Protein AF-0000000078635764 (afdb_homodimer)

Foldseek 3Di:
DQLAPAEEEEEEPLDPVSLVVVLVSLQSHHQYEYEEAQVSVVVSLVVSLVVHPVRRHYHYFYDDLQDPDLVSLLVRVVVSCVSSVHHAEYEYQYADQFDQADPVPDDPVRLSSRLRNQAVSLVSNCVNNVVRCVPPNHDYPYPNQDPQCVVCPDRSRVSRNVSSVNSVVVNVVVNVVVD/DQLAPAEEEEEEPLDPVSLVVVLVSQQSHHAYEYEEAQVSVVVSLCVSLVVHPVSRNYHYFYDHLQDPDLVSLLVRVVVSCVSSVHHAEYEYQYADQFDQADPVPDDPVRLSSRLRNQAVSLVSNCVNNVVRCVPPNHDYPYPNQDPQCVVCPDHSRVSRNVSSVNSVVVNVVVNVVVD

Nearest PDB structures (foldseek):
  3i1j-assembly1_A  TM=8.734E-01  e=3.133E-09  Pseudomonas syringae pv. tomato
  5h5x-assembly2_H  TM=8.730E-01  e=1.489E-08  Streptomyces coelicolor A3(2)
  3f5q-assembly2_B  TM=8.697E-01  e=2.265E-08  Escherichia coli O6
  5h5x-assembly1_A  TM=8.660E-01  e=2.009E-08  Streptomyces coelicolor A3(2)
  5h5x-assembly3_L  TM=8.030E-01  e=7.699E-09  Streptomyces coelicolor A3(2)

pLDDT: mean 83.63, std 14.74, range [39.78, 98.31]

Organism: Amborella trichopoda (NCBI:txid13333)

Radius of gyration: 22.75 Å; Cα contacts (8 Å, |Δi|>4): 657; chains: 2; bounding box: 36×70×46 Å

Sequence (358 aa):
MKLSGRSVLLVSNGDAVSSNIALALAQNGSRLVLMGDENRLREVAGKIANSVMDGGRVEVIQLDMNEERERVFDEAVDKAWKCHGKLDAFVNCYTYEGKLSEPQHLPEDEFGRIVRMNYMSAWFLLKAVSKRMQHFGGSIVLMISIIGMERGLYPGAAAYGSSLAAVNHLVRVLTMGVEMKLSGRSVLLVSNGDAVSSNIALALAQNGSRLVLMGDENRLREVAGKIANSVMDGGRVEVIQLDMNEERERVFDEAVDKAWKCHGKLDAFVNCYTYEGKLSEPQHLPEDEFGRIVRMNYMSAWFLLKAVSKRMQHFGGSIVLMISIIGMERGLYPGAAAYGSSLAAVNHLVRVLTMGVE

Solvent-accessible surface area (backbone atoms only — not comparable to full-atom values): 18322 Å² total; per-residue (Å²): 127,86,46,52,74,34,29,32,40,39,32,29,68,51,44,72,70,49,40,51,51,51,40,52,42,35,68,48,44,19,32,37,34,39,34,20,51,47,73,49,40,49,53,48,43,52,55,34,35,72,69,26,92,88,35,40,61,64,44,77,40,68,44,70,46,75,57,85,58,57,64,60,41,37,53,46,49,49,54,52,31,63,72,69,74,46,53,42,29,38,35,47,55,52,73,52,65,72,80,74,34,50,67,76,69,49,51,70,71,55,52,53,47,31,38,33,37,33,29,52,35,48,50,34,43,49,30,40,50,48,58,48,28,73,73,71,48,58,46,77,50,62,67,46,48,69,71,51,56,67,53,25,70,39,91,34,20,47,67,37,23,12,26,48,36,17,40,38,41,39,40,51,49,52,53,59,67,73,98,127,86,46,52,73,36,30,34,39,37,31,28,67,50,46,72,68,50,40,50,51,51,38,54,43,32,69,48,43,18,33,37,34,39,33,20,50,47,74,49,40,49,54,49,44,51,54,34,32,73,69,26,92,88,33,38,58,64,45,75,41,68,43,68,46,74,58,84,58,56,65,60,40,36,53,46,49,50,53,52,30,64,72,68,74,46,52,43,30,38,34,46,57,51,70,52,66,72,79,73,34,50,67,75,68,49,53,70,71,55,52,54,48,31,39,33,36,34,29,53,35,48,51,35,42,50,30,41,50,48,59,48,29,73,72,70,48,59,46,77,50,62,66,46,48,68,71,52,55,67,54,24,70,40,90,32,19,48,67,37,23,12,25,48,36,16,40,38,41,39,42,52,50,51,53,60,67,73,98

InterPro domains:
  IPR002347 Short-chain dehydrogenase/reductase SDR [PF00106] (9-176)
  IPR036291 NAD(P)-binding domain superfamily [SSF51735] (20-176)

Secondary structure (DSSP, 8-state):
---TT-EEEEEE---HHHHHHHHHHHHTT-EEEEEE-HHHHHHHHHHHHHHSTT---EEEEE--TT---HHHHHHHHHHHHHHHS--SEEEE----------GGGS-HHHHHHHIIIIIIHHHHHHHHHHHHHHHH--EE----HHHHHHHTTSTT-HHHHHHHHHHHHHHHHHHHH--/---TT-EEEEEE---HHHHHHHHHHHHTT-EEEEEE-HHHHHHHHHHHHHHSTT---EEEEE--TT---HHHHHHHHHHHHHHHS--SEEEE----------GGGS-HHHHHHHIIIIIIHHHHHHHHHHHHHHHH--EE----HHHHHHHTTSTT-HHHHHHHHHHHHHHHHHHHH--

Structure (mmCIF, N/CA/C/O backbone):
data_AF-0000000078635764-model_v1
#
loop_
_entity.id
_entity.type
_entity.pdbx_description
1 polymer 'Uncharacterized protein'
#
loop_
_atom_site.group_PDB
_atom_site.id
_atom_site.type_symbol
_atom_site.label_atom_id
_atom_site.label_alt_id
_atom_site.label_comp_id
_atom_site.label_asym_id
_atom_site.label_entity_id
_atom_site.label_seq_id
_atom_site.pdbx_PDB_ins_code
_atom_site.Cartn_x
_atom_site.Cartn_y
_atom_site.Cartn_z
_atom_site.occupancy
_atom_site.B_iso_or_equiv
_atom_site.auth_seq_id
_atom_site.auth_comp_id
_atom_site.auth_asym_id
_atom_site.auth_atom_id
_atom_site.pdbx_PDB_model_num
ATOM 1 N N . MET A 1 1 ? 3.174 16.141 26.812 1 43.94 1 MET A N 1
ATOM 2 C CA . MET A 1 1 ? 3.678 17.203 25.938 1 43.94 1 MET A CA 1
ATOM 3 C C . MET A 1 1 ? 2.75 18.406 25.953 1 43.94 1 MET A C 1
ATOM 5 O O . MET A 1 1 ? 1.534 18.266 25.812 1 43.94 1 MET A O 1
ATOM 9 N N . LYS A 1 2 ? 3.09 19.375 26.672 1 54.34 2 LYS A N 1
ATOM 10 C CA . LYS A 1 2 ? 2.268 20.578 26.766 1 54.34 2 LYS A CA 1
ATOM 11 C C . LYS A 1 2 ? 2.018 21.172 25.375 1 54.34 2 LYS A C 1
ATOM 13 O O . LYS A 1 2 ? 2.959 21.578 24.688 1 54.34 2 LYS A O 1
ATOM 18 N N . LEU A 1 3 ? 0.923 20.734 24.609 1 65.81 3 LEU A N 1
ATOM 19 C CA . LEU A 1 3 ? 0.553 21.094 23.234 1 65.81 3 LEU A CA 1
ATOM 20 C C . LEU A 1 3 ? 0.153 22.562 23.156 1 65.81 3 LEU A C 1
ATOM 22 O O . LEU A 1 3 ? -0.049 23.094 22.062 1 65.81 3 LEU A O 1
ATOM 26 N N . SER A 1 4 ? 0.263 23.188 24.328 1 77.19 4 SER A N 1
ATOM 27 C CA . SER A 1 4 ? -0.126 24.594 24.312 1 77.19 4 SER A CA 1
ATOM 28 C C . SER A 1 4 ? 0.854 25.438 23.484 1 77.19 4 SER A C 1
ATOM 30 O O . SER A 1 4 ? 2.068 25.328 23.672 1 77.19 4 SER A O 1
ATOM 32 N N . GLY A 1 5 ? 0.306 26.078 22.5 1 82.94 5 GLY A N 1
ATOM 33 C CA . GLY A 1 5 ? 1.083 26.984 21.672 1 82.94 5 GLY A CA 1
ATOM 34 C C . GLY A 1 5 ? 1.756 26.297 20.5 1 82.94 5 GLY A C 1
ATOM 35 O O . GLY A 1 5 ? 2.363 26.953 19.656 1 82.94 5 GLY A O 1
ATOM 36 N N . ARG A 1 6 ? 1.606 25.016 20.484 1 86.62 6 ARG A N 1
ATOM 37 C CA . ARG A 1 6 ? 2.24 24.266 19.406 1 86.62 6 ARG A CA 1
ATOM 38 C C . ARG A 1 6 ? 1.36 24.25 18.156 1 86.62 6 ARG A C 1
ATOM 40 O O . ARG A 1 6 ? 0.132 24.203 18.25 1 86.62 6 ARG A O 1
ATOM 47 N N . SER A 1 7 ? 2.014 24.328 16.984 1 90 7 SER A N 1
ATOM 48 C CA . SER A 1 7 ? 1.321 24.281 15.703 1 90 7 SER A CA 1
ATOM 49 C C . SER A 1 7 ? 1.219 22.859 15.18 1 90 7 SER A C 1
ATOM 51 O O . SER A 1 7 ? 2.232 22.172 15.023 1 90 7 SER A O 1
ATOM 53 N N . VAL A 1 8 ? -0.056 22.391 14.938 1 89.06 8 VAL A N 1
ATOM 54 C CA . VAL A 1 8 ? -0.299 21 14.539 1 89.06 8 VAL A CA 1
ATOM 55 C C . VAL A 1 8 ? -0.993 20.969 13.18 1 89.06 8 VAL A C 1
ATOM 57 O O . VAL A 1 8 ? -1.99 21.672 12.969 1 89.06 8 VAL A O 1
ATOM 60 N N . LEU A 1 9 ? -0.391 20.281 12.242 1 92.5 9 LEU A N 1
ATOM 61 C CA . LEU A 1 9 ? -1.062 19.938 10.992 1 92.5 9 LEU A CA 1
ATOM 62 C C . LEU A 1 9 ? -1.83 18.641 11.125 1 92.5 9 LEU A C 1
ATOM 64 O O . LEU A 1 9 ? -1.234 17.578 11.367 1 92.5 9 LEU A O 1
ATOM 68 N N . LEU A 1 10 ? -3.168 18.688 11.07 1 92.19 10 LEU A N 1
ATOM 69 C CA . LEU A 1 10 ? -4.031 17.516 11.148 1 92.19 10 LEU A CA 1
ATOM 70 C C . LEU A 1 10 ? -4.723 17.266 9.812 1 92.19 10 LEU A C 1
ATOM 72 O O . LEU A 1 10 ? -5.523 18.078 9.359 1 92.19 10 LEU A O 1
ATOM 76 N N . VAL A 1 11 ? -4.391 16.172 9.172 1 94 11 VAL A N 1
ATOM 77 C CA . VAL A 1 11 ? -5.031 15.742 7.934 1 94 11 VAL A CA 1
ATOM 78 C C . VAL A 1 11 ? -6.199 14.805 8.25 1 94 11 VAL A C 1
ATOM 80 O O . VAL A 1 11 ? -6.047 13.844 9 1 94 11 VAL A O 1
ATOM 83 N N . SER A 1 12 ? -7.391 15.172 7.699 1 91.06 12 SER A N 1
ATOM 84 C CA . SER A 1 12 ? -8.555 14.375 8.062 1 91.06 12 SER A CA 1
ATOM 85 C C . SER A 1 12 ? -9.656 14.5 7.012 1 91.06 12 SER A C 1
ATOM 87 O O . SER A 1 12 ? -9.625 15.398 6.172 1 91.06 12 SER A O 1
ATOM 89 N N . ASN A 1 13 ? -10.555 13.492 7.086 1 91 13 ASN A N 1
ATOM 90 C CA . ASN A 1 13 ? -11.727 13.547 6.219 1 91 13 ASN A CA 1
ATOM 91 C C . ASN A 1 13 ? -12.906 14.219 6.918 1 91 13 ASN A C 1
ATOM 93 O O . ASN A 1 13 ? -14.008 14.266 6.371 1 91 13 ASN A O 1
ATOM 97 N N . GLY A 1 14 ? -12.68 14.695 8.141 1 91 14 GLY A N 1
ATOM 98 C CA . GLY A 1 14 ? -13.719 15.398 8.875 1 91 14 GLY A CA 1
ATOM 99 C C . GLY A 1 14 ? -14.68 14.461 9.586 1 91 14 GLY A C 1
ATOM 100 O O . GLY A 1 14 ? -15.789 14.867 9.945 1 91 14 GLY A O 1
ATOM 101 N N . ASP A 1 15 ? -14.273 13.219 9.773 1 88.06 15 ASP A N 1
ATOM 102 C CA . ASP A 1 15 ? -15.141 12.273 10.469 1 88.06 15 ASP A CA 1
ATOM 103 C C . ASP A 1 15 ? -15.18 12.57 11.969 1 88.06 15 ASP A C 1
ATOM 105 O O . ASP A 1 15 ? -14.5 13.477 12.445 1 88.06 15 ASP A O 1
ATOM 109 N N . ALA A 1 16 ? -16.016 11.828 12.68 1 88.19 16 ALA A N 1
ATOM 110 C CA . ALA A 1 16 ? -16.266 12.102 14.086 1 88.19 16 ALA A CA 1
ATOM 111 C C . ALA A 1 16 ? -14.992 11.93 14.914 1 88.19 16 ALA A C 1
ATOM 113 O O . ALA A 1 16 ? -14.703 12.742 15.797 1 88.19 16 ALA A O 1
ATOM 114 N N . VAL A 1 17 ? -14.281 10.93 14.617 1 84 17 VAL A N 1
ATOM 115 C CA . VAL A 1 17 ? -13.086 10.602 15.391 1 84 17 VAL A CA 1
ATOM 116 C C . VAL A 1 17 ? -12.039 11.703 15.211 1 84 17 VAL A C 1
ATOM 118 O O . VAL A 1 17 ? -11.539 12.258 16.188 1 84 17 VAL A O 1
ATOM 121 N N . SER A 1 18 ? -11.773 12.078 14.016 1 87.19 18 SER A N 1
ATOM 122 C CA . SER A 1 18 ? -10.75 13.086 13.758 1 87.19 18 SER A CA 1
ATOM 123 C C . SER A 1 18 ? -11.211 14.469 14.188 1 87.19 18 SER A C 1
ATOM 125 O O . SER A 1 18 ? -10.406 15.297 14.617 1 87.19 18 SER A O 1
ATOM 127 N N . SER A 1 19 ? -12.508 14.688 14.094 1 91.5 19 SER A N 1
ATOM 128 C CA . SER A 1 19 ? -13.055 15.945 14.578 1 91.5 19 SER A CA 1
ATOM 129 C C . SER A 1 19 ? -12.875 16.094 16.078 1 91.5 19 SER A C 1
ATOM 131 O O . SER A 1 19 ? -12.547 17.172 16.578 1 91.5 19 SER A O 1
ATOM 133 N N . ASN A 1 20 ? -13.055 15.008 16.781 1 89.5 20 ASN A N 1
ATOM 134 C CA . ASN A 1 20 ? -12.859 15.016 18.234 1 89.5 20 ASN A CA 1
ATOM 135 C C . ASN A 1 20 ? -11.398 15.242 18.609 1 89.5 20 ASN A C 1
ATOM 137 O O . ASN A 1 20 ? -11.102 15.93 19.578 1 89.5 20 ASN A O 1
ATOM 141 N N . ILE A 1 21 ? -10.531 14.695 17.828 1 87.94 21 ILE A N 1
ATOM 142 C CA . ILE A 1 21 ? -9.109 14.898 18.047 1 87.94 21 ILE A CA 1
ATOM 143 C C . ILE A 1 21 ? -8.758 16.375 17.828 1 87.94 21 ILE A C 1
ATOM 145 O O . ILE A 1 21 ? -8.047 16.969 18.641 1 87.94 21 ILE A O 1
ATOM 149 N N . ALA A 1 22 ? -9.305 16.922 16.734 1 92 22 ALA A N 1
ATOM 150 C CA . ALA A 1 22 ? -9.062 18.328 16.438 1 92 22 ALA A CA 1
ATOM 151 C C . ALA A 1 22 ? -9.562 19.219 17.562 1 92 22 ALA A C 1
ATOM 153 O O . ALA A 1 22 ? -8.859 20.141 18 1 92 22 ALA A O 1
ATOM 154 N N . LEU A 1 23 ? -10.688 18.922 18.047 1 92.31 23 LEU A N 1
ATOM 155 C CA . LEU A 1 23 ? -11.289 19.688 19.125 1 92.31 23 LEU A CA 1
ATOM 156 C C . LEU A 1 23 ? -10.43 19.609 20.391 1 92.31 23 LEU A C 1
ATOM 158 O O . LEU A 1 23 ? -10.156 20.641 21.016 1 92.31 23 LEU A O 1
ATOM 162 N N . ALA A 1 24 ? -10 18.406 20.734 1 89.25 24 ALA A N 1
ATOM 163 C CA . ALA A 1 24 ? -9.18 18.188 21.922 1 89.25 24 ALA A CA 1
ATOM 164 C C . ALA A 1 24 ? -7.867 18.969 21.828 1 89.25 24 ALA A C 1
ATOM 166 O O . ALA A 1 24 ? -7.43 19.578 22.797 1 89.25 24 ALA A O 1
ATOM 167 N N . LEU A 1 25 ? -7.262 18.969 20.672 1 89.19 25 LEU A N 1
ATOM 168 C CA . LEU A 1 25 ? -6.016 19.688 20.453 1 89.19 25 LEU A CA 1
ATOM 169 C C . LEU A 1 25 ? -6.223 21.188 20.609 1 89.19 25 LEU A C 1
ATOM 171 O O . LEU A 1 25 ? -5.414 21.875 21.234 1 89.19 25 LEU A O 1
ATOM 175 N N . ALA A 1 26 ? -7.285 21.703 20.062 1 91.62 26 ALA A N 1
ATOM 176 C CA . ALA A 1 26 ? -7.598 23.125 20.156 1 91.62 26 ALA A CA 1
ATOM 177 C C . ALA A 1 26 ? -7.871 23.547 21.594 1 91.62 26 ALA A C 1
ATOM 179 O O . ALA A 1 26 ? -7.391 24.578 22.062 1 91.62 26 ALA A O 1
ATOM 180 N N . GLN A 1 27 ? -8.578 22.703 22.266 1 90.19 27 GLN A N 1
ATOM 181 C CA . GLN A 1 27 ? -8.922 22.969 23.656 1 90.19 27 GLN A CA 1
ATOM 182 C C . GLN A 1 27 ? -7.68 22.984 24.531 1 90.19 27 GLN A C 1
ATOM 184 O O . GLN A 1 27 ? -7.648 23.672 25.562 1 90.19 27 GLN A O 1
ATOM 189 N N . ASN A 1 28 ? -6.707 22.281 24.109 1 88.62 28 ASN A N 1
ATOM 190 C CA . ASN A 1 28 ? -5.457 22.219 24.875 1 88.62 28 ASN A CA 1
ATOM 191 C C . ASN A 1 28 ? -4.477 23.297 24.422 1 88.62 28 ASN A C 1
ATOM 193 O O . ASN A 1 28 ? -3.299 23.25 24.781 1 88.62 28 ASN A O 1
ATOM 197 N N . GLY A 1 29 ? -4.902 24.188 23.562 1 89 29 GLY A N 1
ATOM 198 C CA . GLY A 1 29 ? -4.152 25.391 23.266 1 89 29 GLY A CA 1
ATOM 199 C C . GLY A 1 29 ? -3.322 25.281 22 1 89 29 GLY A C 1
ATOM 200 O O . GLY A 1 29 ? -2.504 26.156 21.703 1 89 29 GLY A O 1
ATOM 201 N N . SER A 1 30 ? -3.533 24.219 21.203 1 88.81 30 SER A N 1
ATOM 202 C CA . SER A 1 30 ? -2.783 24.062 19.969 1 88.81 30 SER A CA 1
ATOM 203 C C . SER A 1 30 ? -3.334 24.953 18.875 1 88.81 30 SER A C 1
ATOM 205 O O . SER A 1 30 ? -4.535 25.234 18.828 1 88.81 30 SER A O 1
ATOM 207 N N . ARG A 1 31 ? -2.428 25.453 18.062 1 91 31 ARG A N 1
ATOM 208 C CA . ARG A 1 31 ? -2.82 26.078 16.797 1 91 31 ARG A CA 1
ATOM 209 C C . ARG A 1 31 ? -2.971 25.031 15.695 1 91 31 ARG A C 1
ATOM 211 O O . ARG A 1 31 ? -2.029 24.297 15.398 1 91 31 ARG A O 1
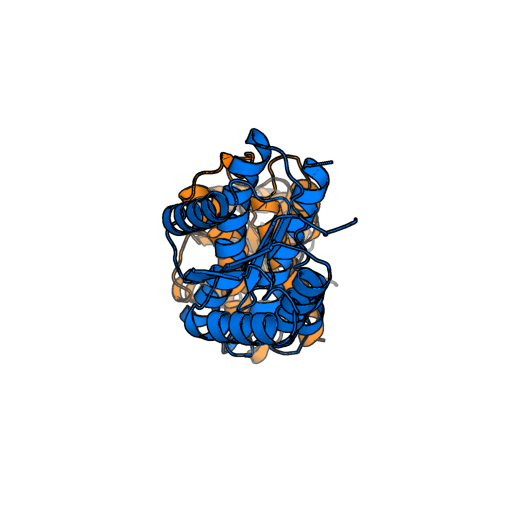ATOM 218 N N . LEU A 1 32 ? -4.133 25.016 15.086 1 93.5 32 LEU A N 1
ATOM 219 C CA . LEU A 1 32 ? -4.426 23.891 14.203 1 93.5 32 LEU A CA 1
ATOM 220 C C . LEU A 1 32 ? -4.496 24.359 12.75 1 93.5 32 LEU A C 1
ATOM 222 O O . LEU A 1 32 ? -5.051 25.422 12.453 1 93.5 32 LEU A O 1
ATOM 226 N N . VAL A 1 33 ? -3.873 23.609 11.875 1 95.75 33 VAL A N 1
ATOM 227 C CA . VAL A 1 33 ? -4.137 23.609 10.438 1 95.75 33 VAL A CA 1
ATOM 228 C C . VAL A 1 33 ? -4.789 22.297 10.023 1 95.75 33 VAL A C 1
ATOM 230 O O . VAL A 1 33 ? -4.191 21.219 10.172 1 95.75 33 VAL A O 1
ATOM 233 N N . LEU A 1 34 ? -6.035 22.375 9.609 1 96.94 34 LEU A N 1
ATOM 234 C CA . LEU A 1 34 ? -6.746 21.203 9.109 1 96.94 34 LEU A CA 1
ATOM 235 C C . LEU A 1 34 ? -6.59 21.078 7.594 1 96.94 34 LEU A C 1
ATOM 237 O O . LEU A 1 34 ? -6.75 22.062 6.867 1 96.94 34 LEU A O 1
ATOM 241 N N . MET A 1 35 ? -6.277 19.891 7.152 1 97.88 35 MET A N 1
ATOM 242 C CA . MET A 1 35 ? -6.027 19.672 5.73 1 97.88 35 MET A CA 1
ATOM 243 C C . MET A 1 35 ? -6.844 18.5 5.207 1 97.88 35 MET A C 1
ATOM 245 O O . MET A 1 35 ? -6.859 17.422 5.82 1 97.88 35 MET A O 1
ATOM 249 N N . GLY A 1 36 ? -7.562 18.531 4.137 1 97.19 36 GLY A N 1
ATOM 250 C CA . GLY A 1 36 ? -8.438 17.547 3.52 1 97.19 36 GLY A CA 1
ATOM 251 C C . GLY A 1 36 ? -9.57 18.172 2.725 1 97.19 36 GLY A C 1
ATOM 252 O O . GLY A 1 36 ? -9.352 19.125 1.962 1 97.19 36 GLY A O 1
ATOM 253 N N . ASP A 1 37 ? -10.766 17.609 2.846 1 95.81 37 ASP A N 1
ATOM 254 C CA . ASP A 1 37 ? -11.938 18.188 2.199 1 95.81 37 ASP A CA 1
ATOM 255 C C . ASP A 1 37 ? -12.344 19.5 2.869 1 95.81 37 ASP A C 1
ATOM 257 O O . ASP A 1 37 ? -12.781 19.5 4.023 1 95.81 37 ASP A O 1
ATOM 261 N N . GLU A 1 38 ? -12.297 20.531 2.102 1 96 38 GLU A N 1
ATOM 262 C CA . GLU A 1 38 ? -12.445 21.859 2.666 1 96 38 GLU A CA 1
ATOM 263 C C . GLU A 1 38 ? -13.836 22.047 3.271 1 96 38 GLU A C 1
ATOM 265 O O . GLU A 1 38 ? -13.969 22.594 4.371 1 96 38 GLU A O 1
ATOM 270 N N . ASN A 1 39 ? -14.867 21.641 2.564 1 95.81 39 ASN A N 1
ATOM 271 C CA . ASN A 1 39 ? -16.219 21.844 3.066 1 95.81 39 ASN A CA 1
ATOM 272 C C . ASN A 1 39 ? -16.438 21.125 4.402 1 95.81 39 ASN A C 1
ATOM 274 O O . ASN A 1 39 ? -16.938 21.719 5.352 1 95.81 39 ASN A O 1
ATOM 278 N N . ARG A 1 40 ? -16.016 19.953 4.547 1 96.19 40 ARG A N 1
ATOM 279 C CA . ARG A 1 40 ? -16.156 19.172 5.773 1 96.19 40 ARG A CA 1
ATOM 280 C C . ARG A 1 40 ? -15.297 19.75 6.895 1 96.19 40 ARG A C 1
ATOM 282 O O . ARG A 1 40 ? -15.75 19.844 8.039 1 96.19 40 ARG A O 1
ATOM 289 N N . LEU A 1 41 ? -14.141 20.203 6.531 1 97.44 41 LEU A N 1
ATOM 290 C CA . LEU A 1 41 ? -13.211 20.641 7.562 1 97.44 41 LEU A CA 1
ATOM 291 C C . LEU A 1 41 ? -13.562 22.047 8.047 1 97.44 41 LEU A C 1
ATOM 293 O O . LEU A 1 41 ? -13.25 22.406 9.18 1 97.44 41 LEU A O 1
ATOM 297 N N . ARG A 1 42 ? -14.219 22.828 7.215 1 97 42 ARG A N 1
ATOM 298 C CA . ARG A 1 42 ? -14.711 24.125 7.672 1 97 42 ARG A CA 1
ATOM 299 C C . ARG A 1 42 ? -15.805 23.953 8.719 1 97 42 ARG A C 1
ATOM 301 O O . ARG A 1 42 ? -15.914 24.766 9.641 1 97 42 ARG A O 1
ATOM 308 N N . GLU A 1 43 ? -16.562 22.922 8.562 1 96.25 43 GLU A N 1
ATOM 309 C CA . GLU A 1 43 ? -17.547 22.609 9.594 1 96.25 43 GLU A CA 1
ATOM 310 C C . GLU A 1 43 ? -16.859 22.25 10.914 1 96.25 43 GLU A C 1
ATOM 312 O O . GLU A 1 43 ? -17.281 22.719 11.977 1 96.25 43 GLU A O 1
ATOM 317 N N . VAL A 1 44 ? -15.852 21.469 10.844 1 95.81 44 VAL A N 1
ATOM 318 C CA . VAL A 1 44 ? -15.086 21.109 12.031 1 95.81 44 VAL A CA 1
ATOM 319 C C . VAL A 1 44 ? -14.477 22.359 12.656 1 95.81 44 VAL A C 1
ATOM 321 O O . VAL A 1 44 ? -14.539 22.547 13.875 1 95.81 44 VAL A O 1
ATOM 324 N N . ALA A 1 45 ? -13.898 23.25 11.836 1 96 45 ALA A N 1
ATOM 325 C CA . ALA A 1 45 ? -13.305 24.5 12.312 1 96 45 ALA A CA 1
ATOM 326 C C . ALA A 1 45 ? -14.352 25.375 13.023 1 96 45 ALA A C 1
ATOM 328 O O . ALA A 1 45 ? -14.055 25.984 14.047 1 96 45 ALA A O 1
ATOM 329 N N . GLY A 1 46 ? -15.523 25.406 12.438 1 94.56 46 GLY A N 1
ATOM 330 C CA . GLY A 1 46 ? -16.609 26.156 13.055 1 94.56 46 GLY A CA 1
ATOM 331 C C . GLY A 1 46 ? -16.969 25.641 14.438 1 94.56 46 GLY A C 1
ATOM 332 O O . GLY A 1 46 ? -17.188 26.422 15.367 1 94.56 46 GLY A O 1
ATOM 333 N N . LYS A 1 47 ? -17.031 24.328 14.602 1 93.25 47 LYS A N 1
ATOM 334 C CA . LYS A 1 47 ? -17.328 23.703 15.891 1 93.25 47 LYS A CA 1
ATOM 335 C C . LYS A 1 47 ? -16.25 24.062 16.922 1 93.25 47 LYS A C 1
ATOM 337 O O . LYS A 1 47 ? -16.562 24.312 18.078 1 93.25 47 LYS A O 1
ATOM 342 N N . ILE A 1 48 ? -15.055 24.062 16.516 1 94.06 48 ILE A N 1
ATOM 343 C CA . ILE A 1 48 ? -13.93 24.391 17.391 1 94.06 48 ILE A CA 1
ATOM 344 C C . ILE A 1 48 ? -14.031 25.859 17.812 1 94.06 48 ILE A C 1
ATOM 346 O O . ILE A 1 48 ? -13.867 26.172 19 1 94.06 48 ILE A O 1
ATOM 350 N N . ALA A 1 49 ? -14.32 26.781 16.844 1 92.06 49 ALA A N 1
ATOM 351 C CA . ALA A 1 49 ? -14.438 28.203 17.125 1 92.06 49 ALA A CA 1
ATOM 352 C C . ALA A 1 49 ? -15.516 28.469 18.172 1 92.06 49 ALA A C 1
ATOM 354 O O . ALA A 1 49 ? -15.367 29.344 19.031 1 92.06 49 ALA A O 1
ATOM 355 N N . ASN A 1 50 ? -16.484 27.656 18.141 1 91 50 ASN A N 1
ATOM 356 C CA . ASN A 1 50 ? -17.609 27.828 19.062 1 91 50 ASN A CA 1
ATOM 357 C C . ASN A 1 50 ? -17.297 27.25 20.438 1 91 50 ASN A C 1
ATOM 359 O O . ASN A 1 50 ? -17.922 27.625 21.422 1 91 50 ASN A O 1
ATOM 363 N N . SER A 1 51 ? -16.375 26.375 20.469 1 88.56 51 SER A N 1
ATOM 364 C CA . SER A 1 51 ? -16.141 25.625 21.688 1 88.56 51 SER A CA 1
ATOM 365 C C . SER A 1 51 ? -14.945 26.172 22.453 1 88.56 51 SER A C 1
ATOM 367 O O . SER A 1 51 ? -14.789 25.906 23.656 1 88.56 51 SER A O 1
ATOM 369 N N . VAL A 1 52 ? -14.094 26.828 21.781 1 84.81 52 VAL A N 1
ATOM 370 C CA . VAL A 1 52 ? -12.875 27.328 22.406 1 84.81 52 VAL A CA 1
ATOM 371 C C . VAL A 1 52 ? -12.977 28.844 22.594 1 84.81 52 VAL A C 1
ATOM 373 O O . VAL A 1 52 ? -13.391 29.562 21.688 1 84.81 52 VAL A O 1
ATOM 376 N N . MET A 1 53 ? -12.859 29.328 23.797 1 72.69 53 MET A N 1
ATOM 377 C CA . MET A 1 53 ? -13.086 30.703 24.219 1 72.69 53 MET A CA 1
ATOM 378 C C . MET A 1 53 ? -12.398 31.688 23.281 1 72.69 53 MET A C 1
ATOM 380 O O . MET A 1 53 ? -12.992 32.688 22.875 1 72.69 53 MET A O 1
ATOM 384 N N . ASP A 1 54 ? -11.102 31.594 22.969 1 64.75 54 ASP A N 1
ATOM 385 C CA . ASP A 1 54 ? -10.414 32.531 22.094 1 64.75 54 ASP A CA 1
ATOM 386 C C . ASP A 1 54 ? -10.477 32.094 20.641 1 64.75 54 ASP A C 1
ATOM 388 O O . ASP A 1 54 ? -9.758 32.625 19.797 1 64.75 54 ASP A O 1
ATOM 392 N N . GLY A 1 55 ? -11.523 31.391 20.266 1 62.56 55 GLY A N 1
ATOM 393 C CA . GLY A 1 55 ? -11.859 30.969 18.906 1 62.56 55 GLY A CA 1
ATOM 394 C C . GLY A 1 55 ? -10.836 30.016 18.312 1 62.56 55 GLY A C 1
ATOM 395 O O . GLY A 1 55 ? -10.898 29.703 17.125 1 62.56 55 GLY A O 1
ATOM 396 N N . GLY A 1 56 ? -10 29.328 19.078 1 62.59 56 GLY A N 1
ATOM 397 C CA . GLY A 1 56 ? -8.922 28.453 18.625 1 62.59 56 GLY A CA 1
ATOM 398 C C . GLY A 1 56 ? -8.43 28.766 17.234 1 62.59 56 GLY A C 1
ATOM 399 O O . GLY A 1 56 ? -9.188 29.281 16.406 1 62.59 56 GLY A O 1
ATOM 400 N N . ARG A 1 57 ? -7.324 29.234 16.859 1 79.94 57 ARG A N 1
ATOM 401 C CA . ARG A 1 57 ? -6.77 29.516 15.531 1 79.94 57 ARG A CA 1
ATOM 402 C C . ARG A 1 57 ? -6.66 28.234 14.703 1 79.94 57 ARG A C 1
ATOM 404 O O . ARG A 1 57 ? -5.809 27.391 14.969 1 79.94 57 ARG A O 1
ATOM 411 N N . VAL A 1 58 ? -7.859 28.062 13.812 1 93 58 VAL A N 1
ATOM 412 C CA . VAL A 1 58 ? -7.871 26.891 12.961 1 93 58 VAL A CA 1
ATOM 413 C C . VAL A 1 58 ? -7.848 27.312 11.492 1 93 58 VAL A C 1
ATOM 415 O O . VAL A 1 58 ? -8.719 28.062 11.047 1 93 58 VAL A O 1
ATOM 418 N N . GLU A 1 59 ? -6.867 27 10.789 1 95.62 59 GLU A N 1
ATOM 419 C CA . GLU A 1 59 ? -6.789 27.188 9.344 1 95.62 59 GLU A CA 1
ATOM 420 C C . GLU A 1 59 ? -7.203 25.922 8.602 1 95.62 59 GLU A C 1
ATOM 422 O O . GLU A 1 59 ? -7.012 24.812 9.109 1 95.62 59 GLU A O 1
ATOM 427 N N . VAL A 1 60 ? -7.859 26.109 7.457 1 97.75 60 VAL A N 1
ATOM 428 C CA . VAL A 1 60 ? -8.305 24.969 6.664 1 97.75 60 VAL A CA 1
ATOM 429 C C . VAL A 1 60 ? -7.672 25.016 5.273 1 97.75 60 VAL A C 1
ATOM 431 O O . VAL A 1 60 ? -7.711 26.047 4.605 1 97.75 60 VAL A O 1
ATOM 434 N N . ILE A 1 61 ? -7.062 23.953 4.855 1 98.12 61 ILE A N 1
ATOM 435 C CA . ILE A 1 61 ? -6.422 23.859 3.549 1 98.12 61 ILE A CA 1
ATOM 436 C C . ILE A 1 61 ? -7.043 22.703 2.762 1 98.12 61 ILE A C 1
ATOM 438 O O . ILE A 1 61 ? -7.129 21.578 3.262 1 98.12 61 ILE A O 1
ATOM 442 N N . GLN A 1 62 ? -7.445 22.984 1.565 1 98.12 62 GLN A N 1
ATOM 443 C CA . GLN A 1 62 ? -8.016 21.984 0.671 1 98.12 62 GLN A CA 1
ATOM 444 C C . GLN A 1 62 ? -6.926 21.078 0.105 1 98.12 62 GLN A C 1
ATOM 446 O O . GLN A 1 62 ? -5.887 21.547 -0.351 1 98.12 62 GLN A O 1
ATOM 451 N N . LEU A 1 63 ? -7.184 19.781 0.21 1 98.25 63 LEU A N 1
ATOM 452 C CA . LEU A 1 63 ? -6.309 18.797 -0.422 1 98.25 63 LEU A CA 1
ATOM 453 C C . LEU A 1 63 ? -7.105 17.578 -0.893 1 98.25 63 LEU A C 1
ATOM 455 O O . LEU A 1 63 ? -7.797 16.938 -0.098 1 98.25 63 LEU A O 1
ATOM 459 N N . ASP A 1 64 ? -7.086 17.359 -2.191 1 97.88 64 ASP A N 1
ATOM 460 C CA . ASP A 1 64 ? -7.676 16.141 -2.734 1 97.88 64 ASP A CA 1
ATOM 461 C C . ASP A 1 64 ? -6.742 14.945 -2.549 1 97.88 64 ASP A C 1
ATOM 463 O O . ASP A 1 64 ? -5.707 14.852 -3.209 1 97.88 64 ASP A O 1
ATOM 467 N N . MET A 1 65 ? -7.172 14.016 -1.671 1 96.69 65 MET A N 1
ATOM 468 C CA . MET A 1 65 ? -6.328 12.883 -1.319 1 96.69 65 MET A CA 1
ATOM 469 C C . MET A 1 65 ? -6.238 11.891 -2.477 1 96.69 65 MET A C 1
ATOM 471 O O . MET A 1 65 ? -5.406 10.977 -2.459 1 96.69 65 MET A O 1
ATOM 475 N N . ASN A 1 66 ? -7.062 12.055 -3.51 1 96.62 66 ASN A N 1
ATOM 476 C CA . ASN A 1 66 ? -6.992 11.211 -4.699 1 96.62 66 ASN A CA 1
ATOM 477 C C . ASN A 1 66 ? -5.992 11.75 -5.715 1 96.62 66 ASN A C 1
ATOM 479 O O . ASN A 1 66 ? -5.812 11.172 -6.785 1 96.62 66 ASN A O 1
ATOM 483 N N . GLU A 1 67 ? -5.383 12.914 -5.387 1 96.88 67 GLU A N 1
ATOM 484 C CA . GLU A 1 67 ? -4.379 13.508 -6.266 1 96.88 67 GLU A CA 1
ATOM 485 C C . GLU A 1 67 ? -3.191 12.57 -6.465 1 96.88 67 GLU A C 1
ATOM 487 O O . GLU A 1 67 ? -2.758 11.906 -5.523 1 96.88 67 GLU A O 1
ATOM 492 N N . GLU A 1 68 ? -2.643 12.492 -7.703 1 94.25 68 GLU A N 1
ATOM 493 C CA . GLU A 1 68 ? -1.553 11.578 -8.016 1 94.25 68 GLU A CA 1
ATOM 494 C C . GLU A 1 68 ? -0.205 12.289 -8 1 94.25 68 GLU A C 1
ATOM 496 O O . GLU A 1 68 ? 0.841 11.648 -7.867 1 94.25 68 GLU A O 1
ATOM 501 N N . ARG A 1 69 ? -0.25 13.695 -8.141 1 96.25 69 ARG A N 1
ATOM 502 C CA . ARG A 1 69 ? 0.985 14.461 -8.258 1 96.25 69 ARG A CA 1
ATOM 503 C C . ARG A 1 69 ? 1.533 14.828 -6.883 1 96.25 69 ARG A C 1
ATOM 505 O O . ARG A 1 69 ? 0.884 15.547 -6.121 1 96.25 69 ARG A O 1
ATOM 512 N N . GLU A 1 70 ? 2.773 14.375 -6.641 1 96.5 70 GLU A N 1
ATOM 513 C CA . GLU A 1 70 ? 3.465 14.648 -5.387 1 96.5 70 GLU A CA 1
ATOM 514 C C . GLU A 1 70 ? 3.525 16.156 -5.113 1 96.5 70 GLU A C 1
ATOM 516 O O . GLU A 1 70 ? 3.398 16.578 -3.967 1 96.5 70 GLU A O 1
ATOM 521 N N . ARG A 1 71 ? 3.701 16.938 -6.18 1 96.94 71 ARG A N 1
ATOM 522 C CA . ARG A 1 71 ? 3.889 18.375 -6.055 1 96.94 71 ARG A CA 1
ATOM 523 C C . ARG A 1 71 ? 2.686 19.031 -5.379 1 96.94 71 ARG A C 1
ATOM 525 O O . ARG A 1 71 ? 2.836 20 -4.633 1 96.94 71 ARG A O 1
ATOM 532 N N . VAL A 1 72 ? 1.5 18.547 -5.59 1 98.06 72 VAL A N 1
ATOM 533 C CA . VAL A 1 72 ? 0.284 19.109 -5.008 1 98.06 72 VAL A CA 1
ATOM 534 C C . VAL A 1 72 ? 0.32 18.953 -3.488 1 98.06 72 VAL A C 1
ATOM 536 O O . VAL A 1 72 ? -0.077 19.859 -2.756 1 98.06 72 VAL A O 1
ATOM 539 N N . PHE A 1 73 ? 0.826 17.844 -2.949 1 97.12 73 PHE A N 1
ATOM 540 C CA . PHE A 1 73 ? 0.964 17.594 -1.518 1 97.12 73 PHE A CA 1
ATOM 541 C C . PHE A 1 73 ? 2.043 18.5 -0.918 1 97.12 73 PHE A C 1
ATOM 543 O O . PHE A 1 73 ? 1.867 19.047 0.171 1 97.12 73 PHE A O 1
ATOM 550 N N . ASP A 1 74 ? 3.1 18.656 -1.705 1 96 74 ASP A N 1
ATOM 551 C CA . ASP A 1 74 ? 4.176 19.531 -1.257 1 96 74 ASP A CA 1
ATOM 552 C C . ASP A 1 74 ? 3.686 20.969 -1.107 1 96 74 ASP A C 1
ATOM 554 O O . ASP A 1 74 ? 3.961 21.625 -0.098 1 96 74 ASP A O 1
ATOM 558 N N . GLU A 1 75 ? 2.953 21.438 -2.08 1 97.69 75 GLU A N 1
ATOM 559 C CA . GLU A 1 75 ? 2.41 22.797 -2.059 1 97.69 75 GLU A CA 1
ATOM 560 C C . GLU A 1 75 ? 1.426 22.984 -0.907 1 97.69 75 GLU A C 1
ATOM 562 O O . GLU A 1 75 ? 1.396 24.031 -0.271 1 97.69 75 GLU A O 1
ATOM 567 N N . ALA A 1 76 ? 0.63 21.938 -0.64 1 97.88 76 ALA A N 1
ATOM 568 C CA . ALA A 1 76 ? -0.33 22 0.458 1 97.88 76 ALA A CA 1
ATOM 569 C C . ALA A 1 76 ? 0.383 22.109 1.805 1 97.88 76 ALA A C 1
ATOM 571 O O . ALA A 1 76 ? -0.01 22.891 2.666 1 97.88 76 ALA A O 1
ATOM 572 N N . VAL A 1 77 ? 1.404 21.328 1.987 1 94.81 77 VAL A N 1
ATOM 573 C CA . VAL A 1 77 ? 2.164 21.359 3.232 1 94.81 77 VAL A CA 1
ATOM 574 C C . VAL A 1 77 ? 2.889 22.688 3.373 1 94.81 77 VAL A C 1
ATOM 576 O O . VAL A 1 77 ? 3 23.234 4.477 1 94.81 77 VAL A O 1
ATOM 579 N N . ASP A 1 78 ? 3.342 23.188 2.227 1 95.19 78 ASP A N 1
ATOM 580 C CA . ASP A 1 78 ? 3.969 24.516 2.242 1 95.19 78 ASP A CA 1
ATOM 581 C C . ASP A 1 78 ? 2.99 25.578 2.729 1 95.19 78 ASP A C 1
ATOM 583 O O . ASP A 1 78 ? 3.35 26.438 3.547 1 95.19 78 ASP A O 1
ATOM 587 N N . LYS A 1 79 ? 1.803 25.562 2.234 1 96.75 79 LYS A N 1
ATOM 588 C CA . LYS A 1 79 ? 0.769 26.484 2.688 1 96.75 79 LYS A CA 1
ATOM 589 C C . LYS A 1 79 ? 0.528 26.344 4.188 1 96.75 79 LYS A C 1
ATOM 591 O O . LYS A 1 79 ? 0.374 27.344 4.891 1 96.75 79 LYS A O 1
ATOM 596 N N . ALA A 1 80 ? 0.501 25.094 4.66 1 94.94 80 ALA A N 1
ATOM 597 C CA . ALA A 1 80 ? 0.312 24.844 6.09 1 94.94 80 ALA A CA 1
ATOM 598 C C . ALA A 1 80 ? 1.445 25.469 6.906 1 94.94 80 ALA A C 1
ATOM 600 O O . ALA A 1 80 ? 1.205 26.078 7.945 1 94.94 80 ALA A O 1
ATOM 601 N N . TRP A 1 81 ? 2.617 25.312 6.406 1 90.38 81 TRP A N 1
ATOM 602 C CA . TRP A 1 81 ? 3.803 25.859 7.059 1 90.38 81 TRP A CA 1
ATOM 603 C C . TRP A 1 81 ? 3.709 27.375 7.168 1 90.38 81 TRP A C 1
ATOM 605 O O . TRP A 1 81 ? 4.031 27.953 8.211 1 90.38 81 TRP A O 1
ATOM 615 N N . LYS A 1 82 ? 3.244 27.984 6.176 1 92.75 82 LYS A N 1
ATOM 616 C CA . LYS A 1 82 ? 3.193 29.453 6.09 1 92.75 82 LYS A CA 1
ATOM 617 C C . LYS A 1 82 ? 2.127 30.016 7.02 1 92.75 82 LYS A C 1
ATOM 619 O O . LYS A 1 82 ? 2.191 31.188 7.406 1 92.75 82 LYS A O 1
ATOM 624 N N . CYS A 1 83 ? 1.174 29.188 7.406 1 92 83 CYS A N 1
ATOM 625 C CA . CYS A 1 83 ? 0.101 29.656 8.273 1 92 83 CYS A CA 1
ATOM 626 C C . CYS A 1 83 ? 0.65 30.125 9.617 1 92 83 CYS A C 1
ATOM 628 O O . CYS A 1 83 ? 0.222 31.156 10.148 1 92 83 CYS A O 1
ATOM 630 N N . HIS A 1 84 ? 1.574 29.375 10.188 1 87.06 84 HIS A N 1
ATOM 631 C CA . HIS A 1 84 ? 2.074 29.703 11.516 1 87.06 84 HIS A CA 1
ATOM 632 C C . HIS A 1 84 ? 3.592 29.844 11.516 1 87.06 84 HIS A C 1
ATOM 634 O O . HIS A 1 84 ? 4.199 30.047 12.57 1 87.06 84 HIS A O 1
ATOM 640 N N . GLY A 1 85 ? 4.242 29.766 10.422 1 84.56 85 GLY A N 1
ATOM 641 C CA . GLY A 1 85 ? 5.68 29.891 10.266 1 84.56 85 GLY A CA 1
ATOM 642 C C . GLY A 1 85 ? 6.445 28.656 10.695 1 84.56 85 GLY A C 1
ATOM 643 O O . GLY A 1 85 ? 7.672 28.609 10.602 1 84.56 85 GLY A O 1
ATOM 644 N N . LYS A 1 86 ? 5.723 27.766 11.305 1 82.19 86 LYS A N 1
ATOM 645 C CA . LYS A 1 86 ? 6.309 26.5 11.703 1 82.19 86 LYS A CA 1
ATOM 646 C C . LYS A 1 86 ? 5.234 25.438 11.922 1 82.19 86 LYS A C 1
ATOM 648 O O . LYS A 1 86 ? 4.051 25.766 12.062 1 82.19 86 LYS A O 1
ATOM 653 N N . LEU A 1 87 ? 5.598 24.156 11.891 1 85.44 87 LEU A N 1
ATOM 654 C CA . LEU A 1 87 ? 4.773 23.016 12.305 1 85.44 87 LEU A CA 1
ATOM 655 C C . LEU A 1 87 ? 5.496 22.172 13.352 1 85.44 87 LEU A C 1
ATOM 657 O O . LEU A 1 87 ? 6.598 21.688 13.102 1 85.44 87 LEU A O 1
ATOM 661 N N . ASP A 1 88 ? 4.805 22.062 14.469 1 83.31 88 ASP A N 1
ATOM 662 C CA . ASP A 1 88 ? 5.43 21.328 15.555 1 83.31 88 ASP A CA 1
ATOM 663 C C . ASP A 1 88 ? 5.082 19.844 15.469 1 83.31 88 ASP A C 1
ATOM 665 O O . ASP A 1 88 ? 5.852 18.984 15.922 1 83.31 88 ASP A O 1
ATOM 669 N N . ALA A 1 89 ? 3.889 19.594 14.883 1 84.19 89 ALA A N 1
ATOM 670 C CA . ALA A 1 89 ? 3.436 18.203 14.812 1 84.19 89 ALA A CA 1
ATOM 671 C C . ALA A 1 89 ? 2.592 17.969 13.562 1 84.19 89 ALA A C 1
ATOM 673 O O . ALA A 1 89 ? 1.895 18.875 13.094 1 84.19 89 ALA A O 1
ATOM 674 N N . PHE A 1 90 ? 2.77 16.797 13.062 1 86.5 90 PHE A N 1
ATOM 675 C CA . PHE A 1 90 ? 1.976 16.312 11.938 1 86.5 90 PHE A CA 1
ATOM 676 C C . PHE A 1 90 ? 1.146 15.102 12.344 1 86.5 90 PHE A C 1
ATOM 678 O O . PHE A 1 90 ? 1.681 14.133 12.891 1 86.5 90 PHE A O 1
ATOM 685 N N . VAL A 1 91 ? -0.214 15.227 12.18 1 85.5 91 VAL A N 1
ATOM 686 C CA . VAL A 1 91 ? -1.145 14.148 12.5 1 85.5 91 VAL A CA 1
ATOM 687 C C . VAL A 1 91 ? -1.972 13.789 11.266 1 85.5 91 VAL A C 1
ATOM 689 O O . VAL A 1 91 ? -2.748 14.617 10.773 1 85.5 91 VAL A O 1
ATOM 692 N N . ASN A 1 92 ? -1.754 12.594 10.773 1 88.12 92 ASN A N 1
ATOM 693 C CA . ASN A 1 92 ? -2.564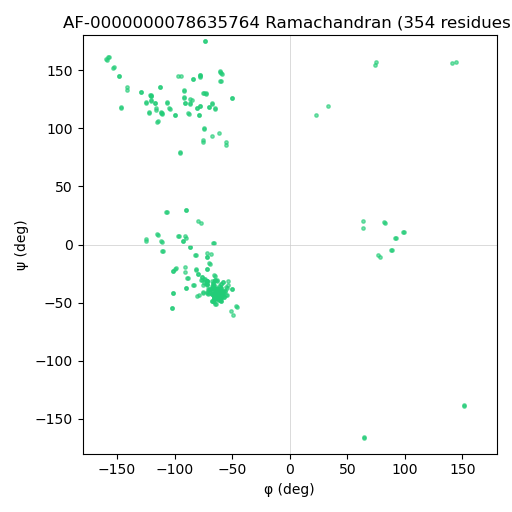 12.109 9.664 1 88.12 92 ASN A CA 1
ATOM 694 C C . ASN A 1 92 ? -3.678 11.18 10.148 1 88.12 92 ASN A C 1
ATOM 696 O O . ASN A 1 92 ? -3.414 10.047 10.562 1 88.12 92 ASN A O 1
ATOM 700 N N . CYS A 1 93 ? -4.938 11.641 10.047 1 85.75 93 CYS A N 1
ATOM 701 C CA . CYS A 1 93 ? -6.098 10.852 10.445 1 85.75 93 CYS A CA 1
ATOM 702 C C . CYS A 1 93 ? -6.973 10.516 9.242 1 85.75 93 CYS A C 1
ATOM 704 O O . CYS A 1 93 ? -8.094 10.039 9.406 1 85.75 93 CYS A O 1
ATOM 706 N N . TYR A 1 94 ? -6.5 10.812 8.094 1 90.38 94 TYR A N 1
ATOM 707 C CA . TYR A 1 94 ? -7.312 10.602 6.898 1 90.38 94 TYR A CA 1
ATOM 708 C C . TYR A 1 94 ? -7.441 9.117 6.574 1 90.38 94 TYR A C 1
ATOM 710 O O . TYR A 1 94 ? -6.445 8.391 6.57 1 90.38 94 TYR A O 1
ATOM 718 N N . THR A 1 95 ? -8.625 8.648 6.367 1 86.25 95 THR A N 1
ATOM 719 C CA . THR A 1 95 ? -8.875 7.285 5.91 1 86.25 95 THR A CA 1
ATOM 720 C C . THR A 1 95 ? -10.031 7.254 4.91 1 86.25 95 THR A C 1
ATOM 722 O O . THR A 1 95 ? -11.023 7.965 5.078 1 86.25 95 THR A O 1
ATOM 725 N N . TYR A 1 96 ? -9.852 6.57 3.908 1 90.5 96 TYR A N 1
ATOM 726 C CA . TYR A 1 96 ? -10.891 6.273 2.93 1 90.5 96 TYR A CA 1
ATOM 727 C C . TYR A 1 96 ? -11.195 4.781 2.895 1 90.5 96 TYR A C 1
ATOM 729 O O . TYR A 1 96 ? -10.391 3.986 2.398 1 90.5 96 TYR A O 1
ATOM 737 N N . GLU A 1 97 ? -12.266 4.402 3.424 1 85.38 97 GLU A N 1
ATOM 738 C CA . GLU A 1 97 ? -12.609 2.99 3.551 1 85.38 97 GLU A CA 1
ATOM 739 C C . GLU A 1 97 ? -13.016 2.398 2.205 1 85.38 97 GLU A C 1
ATOM 741 O O . GLU A 1 97 ? -12.758 1.226 1.932 1 85.38 97 GLU A O 1
ATOM 746 N N . GLY A 1 98 ? -13.586 3.221 1.317 1 86.12 98 GLY A N 1
ATOM 747 C CA . GLY A 1 98 ? -14.141 2.715 0.072 1 86.12 98 GLY A CA 1
ATOM 748 C C . GLY A 1 98 ? -15.32 1.785 0.28 1 86.12 98 GLY A C 1
ATOM 749 O O . GLY A 1 98 ? -15.938 1.781 1.349 1 86.12 98 GLY A O 1
ATOM 750 N N . LYS A 1 99 ? -15.703 1.063 -0.807 1 81.62 99 LYS A N 1
ATOM 751 C CA . LYS A 1 99 ? -16.797 0.091 -0.724 1 81.62 99 LYS A CA 1
ATOM 752 C C . LYS A 1 99 ? -16.312 -1.223 -0.115 1 81.62 99 LYS A C 1
ATOM 754 O O . LYS A 1 99 ? -15.281 -1.768 -0.535 1 81.62 99 LYS A O 1
ATOM 759 N N . LEU A 1 100 ? -16.875 -1.549 0.989 1 77.5 100 LEU A N 1
ATOM 760 C CA . LEU A 1 100 ? -16.547 -2.852 1.56 1 77.5 100 LEU A CA 1
ATOM 761 C C . LEU A 1 100 ? -17.031 -3.979 0.652 1 77.5 100 LEU A C 1
ATOM 763 O O . LEU A 1 100 ? -18.203 -4.008 0.26 1 77.5 100 LEU A O 1
ATOM 767 N N . SER A 1 101 ? -16.172 -4.75 0.141 1 82 101 SER A N 1
ATOM 768 C CA . SER A 1 101 ? -16.5 -5.871 -0.738 1 82 101 SER A CA 1
ATOM 769 C C . SER A 1 101 ? -15.43 -6.961 -0.654 1 82 101 SER A C 1
ATOM 771 O O . SER A 1 101 ? -14.281 -6.688 -0.312 1 82 101 SER A O 1
ATOM 773 N N . GLU A 1 102 ? -15.977 -8.18 -0.94 1 78.06 102 GLU A N 1
ATOM 774 C CA . GLU A 1 102 ? -14.984 -9.234 -1.137 1 78.06 102 GLU A CA 1
ATOM 775 C C . GLU A 1 102 ? -14.031 -8.891 -2.281 1 78.06 102 GLU A C 1
ATOM 777 O O . GLU A 1 102 ? -14.43 -8.25 -3.254 1 78.06 102 GLU A O 1
ATOM 782 N N . PRO A 1 103 ? -12.789 -9.359 -2.092 1 77.88 103 PRO A N 1
ATOM 783 C CA . PRO A 1 103 ? -11.781 -9.016 -3.094 1 77.88 103 PRO A CA 1
ATOM 784 C C . PRO A 1 103 ? -12.242 -9.305 -4.52 1 77.88 103 PRO A C 1
ATOM 786 O O . PRO A 1 103 ? -12.023 -8.484 -5.418 1 77.88 103 PRO A O 1
ATOM 789 N N . GLN A 1 104 ? -12.938 -10.375 -4.652 1 81 104 GLN A N 1
ATOM 790 C CA . GLN A 1 104 ? -13.312 -10.805 -5.996 1 81 104 GLN A CA 1
ATOM 791 C C . GLN A 1 104 ? -14.344 -9.859 -6.605 1 81 104 GLN A C 1
ATOM 793 O O . GLN A 1 104 ? -14.523 -9.828 -7.824 1 81 104 GLN A O 1
ATOM 798 N N . HIS A 1 105 ? -14.93 -9.07 -5.742 1 85.38 105 HIS A N 1
ATOM 799 C CA . HIS A 1 105 ? -16.016 -8.227 -6.227 1 85.38 105 HIS A CA 1
ATOM 800 C C . HIS A 1 105 ? -15.609 -6.754 -6.223 1 85.38 105 HIS A C 1
ATOM 802 O O . HIS A 1 105 ? -16.375 -5.895 -6.676 1 85.38 105 HIS A O 1
ATOM 808 N N . LEU A 1 106 ? -14.477 -6.457 -5.715 1 88.12 106 LEU A N 1
ATOM 809 C CA . LEU A 1 106 ? -14.031 -5.07 -5.672 1 88.12 106 LEU A CA 1
ATOM 810 C C . LEU A 1 106 ? -13.523 -4.617 -7.035 1 88.12 106 LEU A C 1
ATOM 812 O O . LEU A 1 106 ? -12.562 -5.184 -7.566 1 88.12 106 LEU A O 1
ATOM 816 N N . PRO A 1 107 ? -14.188 -3.566 -7.629 1 90.25 107 PRO A N 1
ATOM 817 C CA . PRO A 1 107 ? -13.711 -3.072 -8.922 1 90.25 107 PRO A CA 1
ATOM 818 C C . PRO A 1 107 ? -12.281 -2.557 -8.867 1 90.25 107 PRO A C 1
ATOM 820 O O . PRO A 1 107 ? -11.844 -2.029 -7.84 1 90.25 107 PRO A O 1
ATOM 823 N N . GLU A 1 108 ? -11.617 -2.717 -9.992 1 89.56 108 GLU A N 1
ATOM 824 C CA . GLU A 1 108 ? -10.227 -2.299 -10.117 1 89.56 108 GLU A CA 1
ATOM 825 C C . GLU A 1 108 ? -10.055 -0.829 -9.742 1 89.56 108 GLU A C 1
ATOM 827 O O . GLU A 1 108 ? -9.109 -0.464 -9.047 1 89.56 108 GLU A O 1
ATOM 832 N N . ASP A 1 109 ? -10.93 -0.024 -10.195 1 92.44 109 ASP A N 1
ATOM 833 C CA . ASP A 1 109 ? -10.836 1.414 -9.961 1 92.44 109 ASP A CA 1
ATOM 834 C C . ASP A 1 109 ? -10.977 1.741 -8.477 1 92.44 109 ASP A C 1
ATOM 836 O O . ASP A 1 109 ? -10.336 2.668 -7.977 1 92.44 109 ASP A O 1
ATOM 840 N N . GLU A 1 110 ? -11.742 0.912 -7.777 1 93.75 110 GLU A N 1
ATOM 841 C CA . GLU A 1 110 ? -11.953 1.155 -6.352 1 93.75 110 GLU A CA 1
ATOM 842 C C . GLU A 1 110 ? -10.719 0.777 -5.539 1 93.75 110 GLU A C 1
ATOM 844 O O . GLU A 1 110 ? -10.352 1.478 -4.594 1 93.75 110 GLU A O 1
ATOM 849 N N . PHE A 1 111 ? -10.109 -0.303 -5.875 1 93.62 111 PHE A N 1
ATOM 850 C CA . PHE A 1 111 ? -8.883 -0.684 -5.184 1 93.62 111 PHE A CA 1
ATOM 851 C C . PHE A 1 111 ? -7.805 0.38 -5.367 1 93.62 111 PHE A C 1
ATOM 853 O O . PHE A 1 111 ? -7.168 0.798 -4.398 1 93.62 111 PHE A O 1
ATOM 860 N N . GLY A 1 112 ? -7.633 0.796 -6.613 1 95.19 112 GLY A N 1
ATOM 861 C CA . GLY A 1 112 ? -6.68 1.858 -6.891 1 95.19 112 GLY A CA 1
ATOM 862 C C . GLY A 1 112 ? -6.945 3.123 -6.098 1 95.19 112 GLY A C 1
ATOM 863 O O . GLY A 1 112 ? -6.012 3.768 -5.617 1 95.19 112 GLY A O 1
ATOM 864 N N . ARG A 1 113 ? -8.195 3.471 -5.953 1 95.62 113 ARG A N 1
ATOM 865 C CA . ARG A 1 113 ? -8.586 4.652 -5.191 1 95.62 113 ARG A CA 1
ATOM 866 C C . ARG A 1 113 ? -8.219 4.5 -3.717 1 95.62 113 ARG A C 1
ATOM 868 O O . ARG A 1 113 ? -7.68 5.426 -3.105 1 95.62 113 ARG A O 1
ATOM 875 N N . ILE A 1 114 ? -8.469 3.338 -3.164 1 93.94 114 ILE A N 1
ATOM 876 C CA . ILE A 1 114 ? -8.148 3.053 -1.77 1 93.94 114 ILE A CA 1
ATOM 877 C C . ILE A 1 114 ? -6.645 3.18 -1.547 1 93.94 114 ILE A C 1
ATOM 879 O O . ILE A 1 114 ? -6.203 3.818 -0.587 1 93.94 114 ILE A O 1
ATOM 883 N N . VAL A 1 115 ? -5.875 2.66 -2.443 1 95.38 115 VAL A N 1
ATOM 884 C CA . VAL A 1 115 ? -4.418 2.682 -2.342 1 95.38 115 VAL A CA 1
ATOM 885 C C . VAL A 1 115 ? -3.914 4.117 -2.451 1 95.38 115 VAL A C 1
ATOM 887 O O . VAL A 1 115 ? -3.076 4.551 -1.656 1 95.38 115 VAL A O 1
ATOM 890 N N . ARG A 1 116 ? -4.477 4.871 -3.371 1 96.31 116 ARG A N 1
ATOM 891 C CA . ARG A 1 116 ? -4.039 6.246 -3.586 1 96.31 116 ARG A CA 1
ATOM 892 C C . ARG A 1 116 ? -4.387 7.125 -2.389 1 96.31 116 ARG A C 1
ATOM 894 O O . ARG A 1 116 ? -3.525 7.836 -1.863 1 96.31 116 ARG A O 1
ATOM 901 N N . MET A 1 117 ? -5.555 7.047 -1.955 1 95.81 117 MET A N 1
ATOM 902 C CA . MET A 1 117 ? -6.094 7.988 -0.976 1 95.81 117 MET A CA 1
ATOM 903 C C . MET A 1 117 ? -5.566 7.676 0.422 1 95.81 117 MET A C 1
ATOM 905 O O . MET A 1 117 ? -5.418 8.578 1.248 1 95.81 117 MET A O 1
ATOM 909 N N . ASN A 1 118 ? -5.246 6.434 0.686 1 93.31 118 ASN A N 1
ATOM 910 C CA . ASN A 1 118 ? -4.816 6.062 2.029 1 93.31 118 ASN A CA 1
ATOM 911 C C . ASN A 1 118 ? -3.299 5.922 2.113 1 93.31 118 ASN A C 1
ATOM 913 O O . ASN A 1 118 ? -2.686 6.352 3.092 1 93.31 118 ASN A O 1
ATOM 917 N N . TYR A 1 119 ? -2.705 5.328 1.121 1 93 119 TYR A N 1
ATOM 918 C CA . TYR A 1 119 ? -1.309 4.922 1.227 1 93 119 TYR A CA 1
ATOM 919 C C . TYR A 1 119 ? -0.4 5.891 0.482 1 93 119 TYR A C 1
ATOM 921 O O . TYR A 1 119 ? 0.473 6.523 1.084 1 93 119 TYR A O 1
ATOM 929 N N . MET A 1 120 ? -0.656 6.129 -0.808 1 95.75 120 MET A N 1
ATOM 930 C CA . MET A 1 120 ? 0.235 6.988 -1.585 1 95.75 120 MET A CA 1
ATOM 931 C C . MET A 1 120 ? 0.166 8.43 -1.097 1 95.75 120 MET A C 1
ATOM 933 O O . MET A 1 120 ? 1.191 9.109 -0.999 1 95.75 120 MET A O 1
ATOM 937 N N . SER A 1 121 ? -0.986 8.891 -0.828 1 95.56 121 SER A N 1
ATOM 938 C CA . SER A 1 121 ? -1.155 10.242 -0.293 1 95.56 121 SER A CA 1
ATOM 939 C C . SER A 1 121 ? -0.401 10.414 1.021 1 95.56 121 SER A C 1
ATOM 941 O O . SER A 1 121 ? 0.229 11.445 1.251 1 95.56 121 SER A O 1
ATOM 943 N N . ALA A 1 122 ? -0.468 9.414 1.908 1 92.12 122 ALA A N 1
ATOM 944 C CA . ALA A 1 122 ? 0.244 9.453 3.184 1 92.12 122 ALA A CA 1
ATOM 945 C C . ALA A 1 122 ? 1.752 9.555 2.965 1 92.12 122 ALA A C 1
ATOM 947 O O . ALA A 1 122 ? 2.441 10.289 3.678 1 92.12 122 ALA A O 1
ATOM 948 N N . TRP A 1 123 ? 2.215 8.828 1.986 1 91.94 123 TRP A N 1
ATOM 949 C CA . TRP A 1 123 ? 3.633 8.891 1.648 1 91.94 123 TRP A CA 1
ATOM 950 C C . TRP A 1 123 ? 4.023 10.297 1.204 1 91.94 123 TRP A C 1
ATOM 952 O O . TRP A 1 123 ? 5.02 10.852 1.681 1 91.94 123 TRP A O 1
ATOM 962 N N . PHE A 1 124 ? 3.26 10.883 0.34 1 94.12 124 PHE A N 1
ATOM 963 C CA . PHE A 1 124 ? 3.564 12.211 -0.182 1 94.12 124 PHE A CA 1
ATOM 964 C C . PHE A 1 124 ? 3.545 13.25 0.934 1 94.12 124 PHE A C 1
ATOM 966 O O . PHE A 1 124 ? 4.398 14.141 0.977 1 94.12 124 PHE A O 1
ATOM 973 N N . LEU A 1 125 ? 2.607 13.094 1.796 1 92.31 125 LEU A N 1
ATOM 974 C CA . LEU A 1 125 ? 2.521 14.008 2.932 1 92.31 125 LEU A CA 1
ATOM 975 C C . LEU A 1 125 ? 3.732 13.852 3.846 1 92.31 125 LEU A C 1
ATOM 977 O O . LEU A 1 125 ? 4.32 14.844 4.277 1 92.31 125 LEU A O 1
ATOM 981 N N . LEU A 1 126 ? 4.074 12.656 4.129 1 87.19 126 LEU A N 1
ATOM 982 C CA . LEU A 1 126 ? 5.223 12.375 4.988 1 87.19 126 LEU A CA 1
ATOM 983 C C . LEU A 1 126 ? 6.5 12.953 4.391 1 87.19 126 LEU A C 1
ATOM 985 O O . LEU A 1 126 ? 7.316 13.539 5.105 1 87.19 126 LEU A O 1
ATOM 989 N N . LYS A 1 127 ? 6.609 12.742 3.143 1 88.31 127 LYS A N 1
ATOM 990 C CA . LYS A 1 127 ? 7.77 13.289 2.449 1 88.31 127 LYS A CA 1
ATOM 991 C C . LYS A 1 127 ? 7.816 14.812 2.576 1 88.31 127 LYS A C 1
ATOM 993 O O . LYS A 1 127 ? 8.867 15.383 2.893 1 88.31 127 LYS A O 1
ATOM 998 N N . ALA A 1 128 ? 6.742 15.422 2.314 1 90.38 128 ALA A N 1
ATOM 999 C CA . ALA A 1 128 ? 6.648 16.875 2.342 1 90.38 128 ALA A CA 1
ATOM 1000 C C . ALA A 1 128 ? 6.949 17.422 3.738 1 90.38 128 ALA A C 1
ATOM 1002 O O . ALA A 1 128 ? 7.695 18.391 3.889 1 90.38 128 ALA A O 1
ATOM 1003 N N . VAL A 1 129 ? 6.398 16.766 4.777 1 87.5 129 VAL A N 1
ATOM 1004 C CA . VAL A 1 129 ? 6.562 17.219 6.156 1 87.5 129 VAL A CA 1
ATOM 1005 C C . VAL A 1 129 ? 7.996 16.969 6.613 1 87.5 129 VAL A C 1
ATOM 1007 O O . VAL A 1 129 ? 8.594 17.812 7.281 1 87.5 129 VAL A O 1
ATOM 1010 N N . SER A 1 130 ? 8.531 15.805 6.258 1 82.56 130 SER A N 1
ATOM 1011 C CA . SER A 1 130 ? 9.883 15.438 6.676 1 82.56 130 SER A CA 1
ATOM 1012 C C . SER A 1 130 ? 10.914 16.422 6.125 1 82.56 130 SER A C 1
ATOM 1014 O O . SER A 1 130 ? 11.883 16.75 6.809 1 82.56 130 SER A O 1
ATOM 1016 N N . LYS A 1 131 ? 10.703 16.859 4.898 1 83.19 131 LYS A N 1
ATOM 1017 C CA . LYS A 1 131 ? 11.602 17.828 4.273 1 83.19 131 LYS A CA 1
ATOM 1018 C C . LYS A 1 131 ? 11.664 19.125 5.078 1 83.19 131 LYS A C 1
ATOM 1020 O O . LYS A 1 131 ? 12.734 19.719 5.223 1 83.19 131 LYS A O 1
ATOM 1025 N N . ARG A 1 132 ? 10.625 19.516 5.594 1 82.56 132 ARG A N 1
ATOM 1026 C CA . ARG A 1 132 ? 10.539 20.781 6.34 1 82.56 132 ARG A CA 1
ATOM 1027 C C . ARG A 1 132 ? 11 20.594 7.781 1 82.56 132 ARG A C 1
ATOM 1029 O O . ARG A 1 132 ? 11.672 21.453 8.344 1 82.56 132 ARG A O 1
ATOM 1036 N N . MET A 1 133 ? 10.734 19.484 8.344 1 76.44 133 MET A N 1
ATOM 1037 C CA . MET A 1 133 ? 11.062 19.234 9.742 1 76.44 133 MET A CA 1
ATOM 1038 C C . MET A 1 133 ? 12.555 18.969 9.914 1 76.44 133 MET A C 1
ATOM 1040 O O . MET A 1 133 ? 13.125 19.25 10.969 1 76.44 133 MET A O 1
ATOM 1044 N N . GLN A 1 134 ? 13.109 18.422 8.938 1 74.06 134 GLN A N 1
ATOM 1045 C CA . GLN A 1 134 ? 14.562 18.25 8.961 1 74.06 134 GLN A CA 1
ATOM 1046 C C . GLN A 1 134 ? 15.281 19.594 8.984 1 74.06 134 GLN A C 1
ATOM 1048 O O . GLN A 1 134 ? 16.328 19.734 9.625 1 74.06 134 GLN A O 1
ATOM 1053 N N . HIS A 1 135 ? 14.664 20.594 8.375 1 72.81 135 HIS A N 1
ATOM 1054 C CA . HIS A 1 135 ? 15.312 21.891 8.258 1 72.81 135 HIS A CA 1
ATOM 1055 C C . HIS A 1 135 ? 14.977 22.781 9.438 1 72.81 135 HIS A C 1
ATOM 1057 O O . HIS A 1 135 ? 15.844 23.5 9.953 1 72.81 135 HIS A O 1
ATOM 1063 N N . PHE A 1 136 ? 13.773 22.688 9.875 1 70.69 136 PHE A N 1
ATOM 1064 C CA . PHE A 1 136 ? 13.305 23.688 10.82 1 70.69 136 PHE A CA 1
ATOM 1065 C C . PHE A 1 136 ? 13.086 23.094 12.203 1 70.69 136 PHE A C 1
ATOM 1067 O O . PHE A 1 136 ? 12.859 23.812 13.172 1 70.69 136 PHE A O 1
ATOM 1074 N N . GLY A 1 137 ? 13.383 21.781 12.391 1 65.12 137 GLY A N 1
ATOM 1075 C CA . GLY A 1 137 ? 13.047 21.094 13.633 1 65.12 137 GLY A CA 1
ATOM 1076 C C . GLY A 1 137 ? 11.57 20.781 13.766 1 65.12 137 GLY A C 1
ATOM 1077 O O . GLY A 1 137 ? 10.758 21.281 12.992 1 65.12 137 GLY A O 1
ATOM 1078 N N . GLY A 1 138 ? 11.125 19.844 14.531 1 63.22 138 GLY A N 1
ATOM 1079 C CA . GLY A 1 138 ? 9.758 19.422 14.766 1 63.22 138 GLY A CA 1
ATOM 1080 C C . GLY A 1 138 ? 9.609 17.906 14.891 1 63.22 138 GLY A C 1
ATOM 1081 O O . GLY A 1 138 ? 10.594 17.172 14.797 1 63.22 138 GLY A O 1
ATOM 1082 N N . SER A 1 139 ? 8.438 17.547 15.641 1 61.75 139 SER A N 1
ATOM 1083 C CA . SER A 1 139 ? 8.195 16.125 15.844 1 61.75 139 SER A CA 1
ATOM 1084 C C . SER A 1 139 ? 7.082 15.609 14.938 1 61.75 139 SER A C 1
ATOM 1086 O O . SER A 1 139 ? 6.125 16.344 14.648 1 61.75 139 SER A O 1
ATOM 1088 N N . ILE A 1 140 ? 7.406 14.734 14.094 1 58.94 140 ILE A N 1
ATOM 1089 C CA . ILE A 1 140 ? 6.379 14.031 13.344 1 58.94 140 ILE A CA 1
ATOM 1090 C C . ILE A 1 140 ? 5.684 13.008 14.242 1 58.94 140 ILE A C 1
ATOM 1092 O O . ILE A 1 140 ? 6.336 12.148 14.836 1 58.94 140 ILE A O 1
ATOM 1096 N N . VAL A 1 141 ? 4.391 13.305 14.852 1 52.69 141 VAL A N 1
ATOM 1097 C CA . VAL A 1 141 ? 3.613 12.312 15.594 1 52.69 141 VAL A CA 1
ATOM 1098 C C . VAL A 1 141 ? 2.586 11.664 14.672 1 52.69 141 VAL A C 1
ATOM 1100 O O . VAL A 1 141 ? 1.689 12.336 14.156 1 52.69 141 VAL A O 1
ATOM 1103 N N . LEU A 1 142 ? 2.912 10.711 13.828 1 51.56 142 LEU A N 1
ATOM 1104 C CA . LEU A 1 142 ? 1.954 10.07 12.93 1 51.56 142 LEU A CA 1
ATOM 1105 C C . LEU A 1 142 ? 1.067 9.094 13.688 1 51.56 142 LEU A C 1
ATOM 1107 O O . LEU A 1 142 ? 1.568 8.195 14.375 1 51.56 142 LEU A O 1
ATOM 1111 N N . MET A 1 143 ? -0.195 9.406 14.328 1 48.94 143 MET A N 1
ATOM 1112 C CA . MET A 1 143 ? -1.111 8.539 15.062 1 48.94 143 MET A CA 1
ATOM 1113 C C . MET A 1 143 ? -1.981 7.73 14.102 1 48.94 143 MET A C 1
ATOM 1115 O O . MET A 1 143 ? -3.195 7.938 14.039 1 48.94 143 MET A O 1
ATOM 1119 N N . ILE A 1 144 ? -1.692 7.504 12.883 1 49.59 144 ILE A N 1
ATOM 1120 C CA . ILE A 1 144 ? -2.701 6.883 12.031 1 49.59 144 ILE A CA 1
ATOM 1121 C C . ILE A 1 144 ? -3.197 5.59 12.672 1 49.59 144 ILE A C 1
ATOM 1123 O O . ILE A 1 144 ? -4.094 4.926 12.148 1 49.59 144 ILE A O 1
ATOM 1127 N N . SER A 1 145 ? -2.32 4.949 13.391 1 46.78 145 SER A N 1
ATOM 1128 C CA . SER A 1 145 ? -2.439 3.504 13.562 1 46.78 145 SER A CA 1
ATOM 1129 C C . SER A 1 145 ? -3.855 3.107 13.969 1 46.78 145 SER A C 1
ATOM 1131 O O . SER A 1 145 ? -4.41 2.139 13.445 1 46.78 145 SER A O 1
ATOM 1133 N N . ILE A 1 146 ? -4.273 3.629 15.109 1 43.91 146 ILE A N 1
ATOM 1134 C CA . ILE A 1 146 ? -5.195 2.912 15.984 1 43.91 146 ILE A CA 1
ATOM 1135 C C . ILE A 1 146 ? -6.586 2.883 15.352 1 43.91 146 ILE A C 1
ATOM 1137 O O . ILE A 1 146 ? -7.273 1.86 15.398 1 43.91 146 ILE A O 1
ATOM 1141 N N . ILE A 1 147 ? -6.969 3.861 14.688 1 47.06 147 ILE A N 1
ATOM 1142 C CA . ILE A 1 147 ? -8.383 3.965 14.336 1 47.06 147 ILE A CA 1
ATOM 1143 C C . ILE A 1 147 ? -8.695 3.055 13.156 1 47.06 147 ILE A C 1
ATOM 1145 O O . ILE A 1 147 ? -9.711 2.354 13.148 1 47.06 147 ILE A O 1
ATOM 1149 N N . GLY A 1 148 ? -7.844 3.021 12.141 1 50.59 148 GLY A N 1
ATOM 1150 C CA . GLY A 1 148 ? -8.062 2.213 10.945 1 50.59 148 GLY A CA 1
ATOM 1151 C C . GLY A 1 148 ? -7.809 0.736 11.172 1 50.59 148 GLY A C 1
ATOM 1152 O O . GLY A 1 148 ? -8.469 -0.113 10.57 1 50.59 148 GLY A O 1
ATOM 1153 N N . MET A 1 149 ? -6.809 0.435 12.039 1 49.47 149 MET A N 1
ATOM 1154 C CA . MET A 1 149 ? -6.438 -0.954 12.297 1 49.47 149 MET A CA 1
ATOM 1155 C C . MET A 1 149 ? -7.605 -1.729 12.898 1 49.47 149 MET A C 1
ATOM 1157 O O . MET A 1 149 ? -7.785 -2.912 12.602 1 49.47 149 MET A O 1
ATOM 1161 N N . GLU A 1 150 ? -8.344 -1.087 13.695 1 48.12 150 GLU A N 1
ATOM 1162 C CA . GLU A 1 150 ? -9.484 -1.784 14.273 1 48.12 150 GLU A CA 1
ATOM 1163 C C . GLU A 1 150 ? -10.531 -2.113 13.219 1 48.12 150 GLU A C 1
ATOM 1165 O O . GLU A 1 150 ? -11.188 -3.154 13.281 1 48.12 150 GLU A O 1
ATOM 1170 N N . ARG A 1 151 ? -10.57 -1.303 12.336 1 49.81 151 ARG A N 1
ATOM 1171 C CA . ARG A 1 151 ? -11.641 -1.483 11.359 1 49.81 151 ARG A CA 1
ATOM 1172 C C . ARG A 1 151 ? -11.18 -2.344 10.188 1 49.81 151 ARG A C 1
ATOM 1174 O O . ARG A 1 151 ? -12 -2.891 9.453 1 49.81 151 ARG A O 1
ATOM 1181 N N . GLY A 1 152 ? -9.891 -2.459 9.992 1 51.41 152 GLY A N 1
ATOM 1182 C CA . GLY A 1 152 ? -9.32 -3.168 8.859 1 51.41 152 GLY A CA 1
ATOM 1183 C C . GLY A 1 152 ? -9.469 -4.676 8.961 1 51.41 152 GLY A C 1
ATOM 1184 O O . GLY A 1 152 ? -9.219 -5.395 7.992 1 51.41 152 GLY A O 1
ATOM 1185 N N . LEU A 1 153 ? -9.945 -5.086 10.109 1 54.62 153 LEU A N 1
ATOM 1186 C CA . LEU A 1 153 ? -10.07 -6.527 10.281 1 54.62 153 LEU A CA 1
ATOM 1187 C C . LEU A 1 153 ? -11.5 -6.988 9.984 1 54.62 153 LEU A C 1
ATOM 1189 O O . LEU A 1 153 ? -11.797 -8.18 10.055 1 54.62 153 LEU A O 1
ATOM 1193 N N . TYR A 1 154 ? -12.258 -6.035 9.492 1 59.28 154 TYR A N 1
ATOM 1194 C CA . TYR A 1 154 ? -13.625 -6.457 9.219 1 59.28 154 TYR A CA 1
ATOM 1195 C C . TYR A 1 154 ? -13.695 -7.266 7.93 1 59.28 154 TYR A C 1
ATOM 1197 O O . TYR A 1 154 ? -12.906 -7.051 7.012 1 59.28 154 TYR A O 1
ATOM 1205 N N . PRO A 1 155 ? -14.609 -8.211 7.988 1 62 155 PRO A N 1
ATOM 1206 C CA . PRO A 1 155 ? -14.867 -8.914 6.727 1 62 155 PRO A CA 1
ATOM 1207 C C . PRO A 1 155 ? -15.109 -7.953 5.559 1 62 155 PRO A C 1
ATOM 1209 O O . PRO A 1 155 ? -15.844 -6.973 5.707 1 62 155 PRO A O 1
ATOM 1212 N N . GLY A 1 156 ? -14.414 -8.039 4.453 1 72.62 156 GLY A N 1
ATOM 1213 C CA . GLY A 1 156 ? -14.562 -7.227 3.26 1 72.62 156 GLY A CA 1
ATOM 1214 C C . GLY A 1 156 ? -13.68 -5.992 3.26 1 72.62 156 GLY A C 1
ATOM 1215 O O . GLY A 1 156 ? -13.711 -5.203 2.312 1 72.62 156 GLY A O 1
ATOM 1216 N N . ALA A 1 157 ? -12.859 -5.969 4.309 1 80.25 157 ALA A N 1
ATOM 1217 C CA . ALA A 1 157 ? -12.062 -4.75 4.441 1 80.25 157 ALA A CA 1
ATOM 1218 C C . ALA A 1 157 ? -10.602 -5.004 4.082 1 80.25 157 ALA A C 1
ATOM 1220 O O . ALA A 1 157 ? -9.711 -4.285 4.535 1 80.25 157 ALA A O 1
ATOM 1221 N N . ALA A 1 158 ? -10.453 -5.984 3.213 1 85.75 158 ALA A N 1
ATOM 1222 C CA . ALA A 1 158 ? -9.086 -6.387 2.91 1 85.75 158 ALA A CA 1
ATOM 1223 C C . ALA A 1 158 ? -8.312 -5.262 2.227 1 85.75 158 ALA A C 1
ATOM 1225 O O . ALA A 1 158 ? -7.16 -4.992 2.566 1 85.75 158 ALA A O 1
ATOM 1226 N N . ALA A 1 159 ? -9.039 -4.598 1.256 1 88.94 159 ALA A N 1
ATOM 1227 C CA . ALA A 1 159 ? -8.391 -3.51 0.536 1 88.94 159 ALA A CA 1
ATOM 1228 C C . ALA A 1 159 ? -8.086 -2.342 1.469 1 88.94 159 ALA A C 1
ATOM 1230 O O . ALA A 1 159 ? -6.957 -1.84 1.497 1 88.94 159 ALA A O 1
ATOM 1231 N N . TYR A 1 160 ? -9.016 -1.979 2.238 1 89.38 160 TYR A N 1
ATOM 1232 C CA . TYR A 1 160 ? -8.867 -0.882 3.188 1 89.38 160 TYR A CA 1
ATOM 1233 C C . TYR A 1 160 ? -7.82 -1.217 4.246 1 89.38 160 TYR A C 1
ATOM 1235 O O . TYR A 1 160 ? -6.871 -0.46 4.449 1 89.38 160 TYR A O 1
ATOM 1243 N N . GLY A 1 161 ? -7.961 -2.396 4.867 1 87.06 161 GLY A N 1
ATOM 1244 C CA . GLY A 1 161 ? -7.051 -2.836 5.914 1 87.06 161 GLY A CA 1
ATOM 1245 C C . GLY A 1 161 ? -5.609 -2.926 5.449 1 87.06 161 GLY A C 1
ATOM 1246 O O . GLY A 1 161 ? -4.691 -2.531 6.172 1 87.06 161 GLY A O 1
ATOM 1247 N N . SER A 1 162 ? -5.426 -3.455 4.312 1 90.19 162 SER A N 1
ATOM 1248 C CA . SER A 1 162 ? -4.062 -3.602 3.807 1 90.19 162 SER A CA 1
ATOM 1249 C C . SER A 1 162 ? -3.432 -2.244 3.518 1 90.19 162 SER A C 1
ATOM 1251 O O . SER A 1 162 ? -2.24 -2.045 3.76 1 90.19 162 SER A O 1
ATOM 1253 N N . SER A 1 163 ? -4.168 -1.301 3.006 1 91.62 163 SER A N 1
ATOM 1254 C CA . SER A 1 163 ? -3.637 0.039 2.773 1 91.62 163 SER A CA 1
ATOM 1255 C C . SER A 1 163 ? -3.238 0.709 4.086 1 91.62 163 SER A C 1
ATOM 1257 O O . SER A 1 163 ? -2.221 1.403 4.148 1 91.62 163 SER A O 1
ATOM 1259 N N . LEU A 1 164 ? -3.984 0.501 5.113 1 88.81 164 LEU A N 1
ATOM 1260 C CA . LEU A 1 164 ? -3.68 1.093 6.414 1 88.81 164 LEU A CA 1
ATOM 1261 C C . LEU A 1 164 ? -2.471 0.414 7.051 1 88.81 164 LEU A C 1
ATOM 1263 O O . LEU A 1 164 ? -1.693 1.058 7.758 1 88.81 164 LEU A O 1
ATOM 1267 N N . ALA A 1 165 ? -2.363 -0.876 6.766 1 86.44 165 ALA A N 1
ATOM 1268 C CA . ALA A 1 165 ? -1.165 -1.568 7.23 1 86.44 165 ALA A CA 1
ATOM 1269 C C . ALA A 1 165 ? 0.095 -0.934 6.652 1 86.44 165 ALA A C 1
ATOM 1271 O O . ALA A 1 165 ? 1.109 -0.809 7.344 1 86.44 165 ALA A O 1
ATOM 1272 N N . ALA A 1 166 ? 0.041 -0.613 5.434 1 89.56 166 ALA A N 1
ATOM 1273 C CA . ALA A 1 166 ? 1.16 0.072 4.793 1 89.56 166 ALA A CA 1
ATOM 1274 C C . ALA A 1 166 ? 1.463 1.396 5.488 1 89.56 166 ALA A C 1
ATOM 1276 O O . ALA A 1 166 ? 2.621 1.696 5.789 1 89.56 166 ALA A O 1
ATOM 1277 N N . VAL A 1 167 ? 0.476 2.143 5.773 1 88.38 167 VAL A N 1
ATOM 1278 C CA . VAL A 1 167 ? 0.625 3.447 6.406 1 88.38 167 VAL A CA 1
ATOM 1279 C C . VAL A 1 167 ? 1.212 3.279 7.809 1 88.38 167 VAL A C 1
ATOM 1281 O O . VAL A 1 167 ? 2.092 4.039 8.211 1 88.38 167 VAL A O 1
ATOM 1284 N N . ASN A 1 168 ? 0.698 2.334 8.477 1 82.62 168 ASN A N 1
ATOM 1285 C CA . ASN A 1 168 ? 1.205 2.059 9.812 1 82.62 168 ASN A CA 1
ATOM 1286 C C . ASN A 1 168 ? 2.697 1.742 9.797 1 82.62 168 ASN A C 1
ATOM 1288 O O . ASN A 1 168 ? 3.438 2.162 10.688 1 82.62 168 ASN A O 1
ATOM 1292 N N . HIS A 1 169 ? 3.07 1.025 8.844 1 84.5 169 HIS A N 1
ATOM 1293 C CA . HIS A 1 169 ? 4.488 0.708 8.703 1 84.5 169 HIS A CA 1
ATOM 1294 C C . HIS A 1 169 ? 5.312 1.965 8.445 1 84.5 169 HIS A C 1
ATOM 1296 O O . HIS A 1 169 ? 6.406 2.119 9 1 84.5 169 HIS A O 1
ATOM 1302 N N . LEU A 1 170 ? 4.84 2.832 7.617 1 83.56 170 LEU A N 1
ATOM 1303 C CA . LEU A 1 170 ? 5.523 4.094 7.348 1 83.56 170 LEU A CA 1
ATOM 1304 C C . LEU A 1 170 ? 5.719 4.891 8.633 1 83.56 170 LEU A C 1
ATOM 1306 O O . LEU A 1 170 ? 6.793 5.445 8.867 1 83.56 170 LEU A O 1
ATOM 1310 N N . VAL A 1 171 ? 4.715 4.945 9.391 1 74.5 171 VAL A N 1
ATOM 1311 C CA . VAL A 1 171 ? 4.75 5.691 10.648 1 74.5 171 VAL A CA 1
ATOM 1312 C C . VAL A 1 171 ? 5.812 5.098 11.57 1 74.5 171 VAL A C 1
ATOM 1314 O O . VAL A 1 171 ? 6.582 5.836 12.188 1 74.5 171 VAL A O 1
ATOM 1317 N N . ARG A 1 172 ? 5.82 3.807 11.602 1 73.5 172 ARG A N 1
ATOM 1318 C CA . ARG A 1 172 ? 6.762 3.113 12.469 1 73.5 172 ARG A CA 1
ATOM 1319 C C . ARG A 1 172 ? 8.203 3.393 12.055 1 73.5 172 ARG A C 1
ATOM 1321 O O . ARG A 1 172 ? 9.062 3.65 12.898 1 73.5 172 ARG A O 1
ATOM 1328 N N . VAL A 1 173 ? 8.453 3.336 10.828 1 73.56 173 VAL A N 1
ATOM 1329 C CA . VAL A 1 173 ? 9.812 3.506 10.312 1 73.56 173 VAL A CA 1
ATOM 1330 C C . VAL A 1 173 ? 10.273 4.945 10.531 1 73.56 173 VAL A C 1
ATOM 1332 O O . VAL A 1 173 ? 11.43 5.188 10.875 1 73.56 173 VAL A O 1
ATOM 1335 N N . LEU A 1 174 ? 9.477 5.855 10.32 1 67.81 174 LEU A N 1
ATOM 1336 C CA . LEU A 1 174 ? 9.852 7.262 10.453 1 67.81 174 LEU A CA 1
ATOM 1337 C C . LEU A 1 174 ? 10.055 7.637 11.914 1 67.81 174 LEU A C 1
ATOM 1339 O O . LEU A 1 174 ? 10.898 8.477 12.234 1 67.81 174 LEU A O 1
ATOM 1343 N N . THR A 1 175 ? 9.172 7.055 12.727 1 62.59 175 THR A N 1
ATOM 1344 C CA . THR A 1 175 ? 9.312 7.324 14.148 1 62.59 175 THR A CA 1
ATOM 1345 C C . THR A 1 175 ? 10.617 6.738 14.688 1 62.59 175 THR A C 1
ATOM 1347 O O . THR A 1 175 ? 11.25 7.324 15.57 1 62.59 175 THR A O 1
ATOM 1350 N N . MET A 1 176 ? 11 5.57 14.125 1 57.34 176 MET A N 1
ATOM 1351 C CA . MET A 1 176 ? 12.258 4.949 14.531 1 57.34 176 MET A CA 1
ATOM 1352 C C . MET A 1 176 ? 13.445 5.738 14 1 57.34 176 MET A C 1
ATOM 1354 O O . MET A 1 176 ? 14.508 5.762 14.625 1 57.34 176 MET A O 1
ATOM 1358 N N . GLY A 1 177 ? 13.406 6.215 12.797 1 53.91 177 GLY A N 1
ATOM 1359 C CA . GLY A 1 177 ? 14.516 6.961 12.227 1 53.91 177 GLY A CA 1
ATOM 1360 C C . GLY A 1 177 ? 14.672 8.344 12.836 1 53.91 177 GLY A C 1
ATOM 1361 O O . GLY A 1 177 ? 15.703 8.992 12.656 1 53.91 177 GLY A O 1
ATOM 1362 N N . VAL A 1 178 ? 13.617 9.016 13.281 1 46.78 178 VAL A N 1
ATOM 1363 C CA . VAL A 1 178 ? 13.703 10.367 13.828 1 46.78 178 VAL A CA 1
ATOM 1364 C C . VAL A 1 178 ? 14.125 10.297 15.297 1 46.78 178 VAL A C 1
ATOM 1366 O O . VAL A 1 178 ? 14.43 11.328 15.906 1 46.78 178 VAL A O 1
ATOM 1369 N N . GLU A 1 179 ? 14.164 9.062 15.898 1 39.78 179 GLU A N 1
ATOM 1370 C CA . GLU A 1 179 ? 14.766 9.094 17.234 1 39.78 179 GLU A CA 1
ATOM 1371 C C . GLU A 1 179 ? 16.281 9.047 17.141 1 39.78 179 GLU A C 1
ATOM 1373 O O . GLU A 1 179 ? 16.844 8.453 16.219 1 39.78 179 GLU A O 1
ATOM 1378 N N . MET B 1 1 ? 2.076 -31.328 4.875 1 43.72 1 MET B N 1
ATOM 1379 C CA . MET B 1 1 ? 1.225 -31.438 3.693 1 43.72 1 MET B CA 1
ATOM 1380 C C . MET B 1 1 ? 1.958 -32.156 2.559 1 43.72 1 MET B C 1
ATOM 1382 O O . MET B 1 1 ? 3.109 -31.828 2.26 1 43.72 1 MET B O 1
ATOM 1386 N N . LYS B 1 2 ? 1.679 -33.344 2.373 1 54.47 2 LYS B N 1
ATOM 1387 C CA . LYS B 1 2 ? 2.332 -34.125 1.316 1 54.47 2 LYS B CA 1
ATOM 1388 C C . LYS B 1 2 ? 2.158 -33.438 -0.041 1 54.47 2 LYS B C 1
ATOM 1390 O O . LYS B 1 2 ? 1.036 -33.312 -0.536 1 54.47 2 LYS B O 1
ATOM 1395 N N . LEU B 1 3 ? 3.057 -32.438 -0.463 1 65.44 3 LEU B N 1
ATOM 1396 C CA . LEU B 1 3 ? 3.029 -31.609 -1.661 1 65.44 3 LEU B CA 1
ATOM 1397 C C . LEU B 1 3 ? 3.223 -32.469 -2.914 1 65.44 3 LEU B C 1
ATOM 1399 O O . LEU B 1 3 ? 3.1 -31.953 -4.035 1 65.44 3 LEU B O 1
ATOM 1403 N N . SER B 1 4 ? 3.338 -33.75 -2.646 1 77.19 4 SER B N 1
ATOM 1404 C CA . SER B 1 4 ? 3.547 -34.625 -3.814 1 77.19 4 SER B CA 1
ATOM 1405 C C . SER B 1 4 ? 2.307 -34.656 -4.703 1 77.19 4 SER B C 1
ATOM 1407 O O . SER B 1 4 ? 1.194 -34.844 -4.215 1 77.19 4 SER B O 1
ATOM 1409 N N . GLY B 1 5 ? 2.523 -34.25 -5.922 1 83 5 GLY B N 1
ATOM 1410 C CA . GLY B 1 5 ? 1.471 -34.312 -6.922 1 83 5 GLY B CA 1
ATOM 1411 C C . GLY B 1 5 ? 0.612 -33.062 -6.949 1 83 5 GLY B C 1
ATOM 1412 O O . GLY B 1 5 ? -0.256 -32.906 -7.812 1 83 5 GLY B O 1
ATOM 1413 N N . ARG B 1 6 ? 0.887 -32.188 -6.023 1 86.62 6 ARG B N 1
ATOM 1414 C CA . ARG B 1 6 ? 0.096 -30.969 -5.961 1 86.62 6 ARG B CA 1
ATOM 1415 C C . ARG B 1 6 ? 0.633 -29.922 -6.93 1 86.62 6 ARG B C 1
ATOM 1417 O O . ARG B 1 6 ? 1.845 -29.812 -7.141 1 86.62 6 ARG B O 1
ATOM 1424 N N . SER B 1 7 ? -0.302 -29.172 -7.543 1 90.12 7 SER B N 1
ATOM 1425 C CA . SER B 1 7 ? 0.048 -28.094 -8.469 1 90.12 7 SER B CA 1
ATOM 1426 C C . SER B 1 7 ? 0.182 -26.766 -7.738 1 90.12 7 SER B C 1
ATOM 1428 O O . SER B 1 7 ? -0.752 -26.312 -7.062 1 90.12 7 SER B O 1
ATOM 1430 N N . VAL B 1 8 ? 1.404 -26.125 -7.848 1 89.19 8 VAL B N 1
ATOM 1431 C CA . VAL B 1 8 ? 1.697 -24.906 -7.113 1 89.19 8 VAL B CA 1
ATOM 1432 C C . VAL B 1 8 ? 2.029 -23.781 -8.094 1 89.19 8 VAL B C 1
ATOM 1434 O O . VAL B 1 8 ? 2.859 -23.953 -8.984 1 89.19 8 VAL B O 1
ATOM 1437 N N . LEU B 1 9 ? 1.298 -22.703 -7.988 1 92.62 9 LEU B N 1
ATOM 1438 C CA . LEU B 1 9 ? 1.67 -21.469 -8.672 1 92.62 9 LEU B CA 1
ATOM 1439 C C . LEU B 1 9 ? 2.592 -20.625 -7.801 1 92.62 9 LEU B C 1
ATOM 1441 O O . LEU B 1 9 ? 2.203 -20.188 -6.711 1 92.62 9 LEU B O 1
ATOM 1445 N N . LEU B 1 10 ? 3.861 -20.453 -8.195 1 92.31 10 LEU B N 1
ATOM 1446 C CA . LEU B 1 10 ? 4.848 -19.656 -7.488 1 92.31 10 LEU B CA 1
ATOM 1447 C C . LEU B 1 10 ? 5.215 -18.406 -8.289 1 92.31 10 LEU B C 1
ATOM 1449 O O . LEU B 1 10 ? 5.781 -18.516 -9.383 1 92.31 10 LEU B O 1
ATOM 1453 N N . VAL B 1 11 ? 4.855 -17.266 -7.785 1 94.12 11 VAL B N 1
ATOM 1454 C CA . VAL B 1 11 ? 5.215 -15.977 -8.383 1 94.12 11 VAL B CA 1
ATO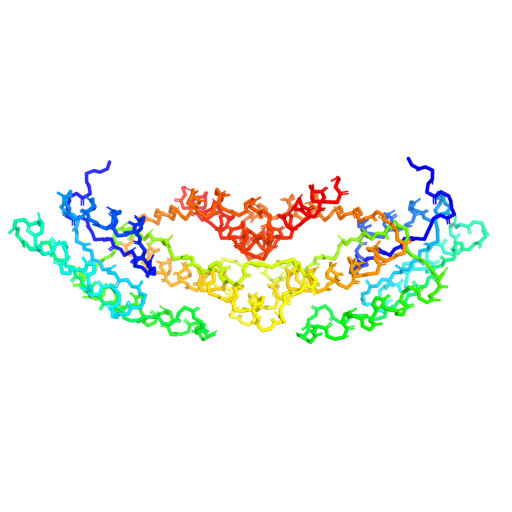M 1455 C C . VAL B 1 11 ? 6.52 -15.469 -7.777 1 94.12 11 VAL B C 1
ATOM 1457 O O . VAL B 1 11 ? 6.672 -15.43 -6.555 1 94.12 11 VAL B O 1
ATOM 1460 N N . SER B 1 12 ? 7.488 -15.148 -8.68 1 91.19 12 SER B N 1
ATOM 1461 C CA . SER B 1 12 ? 8.789 -14.758 -8.141 1 91.19 12 SER B CA 1
ATOM 1462 C C . SER B 1 12 ? 9.578 -13.938 -9.148 1 91.1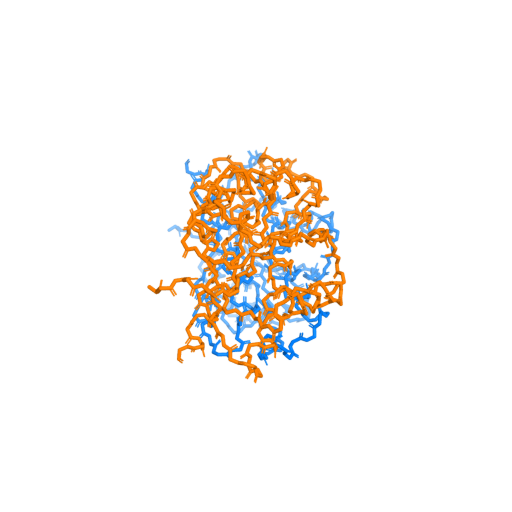9 12 SER B C 1
ATOM 1464 O O . SER B 1 12 ? 9.227 -13.891 -10.328 1 91.19 12 SER B O 1
ATOM 1466 N N . ASN B 1 13 ? 10.57 -13.242 -8.586 1 91.06 13 ASN B N 1
ATOM 1467 C CA . ASN B 1 13 ? 11.484 -12.5 -9.445 1 91.06 13 ASN B CA 1
ATOM 1468 C C . ASN B 1 13 ? 12.711 -13.328 -9.805 1 91.06 13 ASN B C 1
ATOM 1470 O O . ASN B 1 13 ? 13.633 -12.836 -10.453 1 91.06 13 ASN B O 1
ATOM 1474 N N . GLY B 1 14 ? 12.734 -14.586 -9.352 1 91 14 GLY B N 1
ATOM 1475 C CA . GLY B 1 14 ? 13.828 -15.484 -9.68 1 91 14 GLY B CA 1
ATOM 1476 C C . GLY B 1 14 ? 15.047 -15.289 -8.789 1 91 14 GLY B C 1
ATOM 1477 O O . GLY B 1 14 ? 16.156 -15.695 -9.148 1 91 14 GLY B O 1
ATOM 1478 N N . ASP B 1 15 ? 14.844 -14.664 -7.645 1 87.75 15 ASP B N 1
ATOM 1479 C CA . ASP B 1 15 ? 15.961 -14.469 -6.723 1 87.75 15 ASP B CA 1
ATOM 1480 C C . ASP B 1 15 ? 16.344 -15.781 -6.039 1 87.75 15 ASP B C 1
ATOM 1482 O O . ASP B 1 15 ? 15.703 -16.812 -6.266 1 87.75 15 ASP B O 1
ATOM 1486 N N . ALA B 1 16 ? 17.406 -15.742 -5.254 1 88.12 16 ALA B N 1
ATOM 1487 C CA . ALA B 1 16 ? 17.969 -16.953 -4.664 1 88.12 16 ALA B CA 1
ATOM 1488 C C . ALA B 1 16 ? 16.969 -17.609 -3.711 1 88.12 16 ALA B C 1
ATOM 1490 O O . ALA B 1 16 ? 16.812 -18.844 -3.711 1 88.12 16 ALA B O 1
ATOM 1491 N N . VAL B 1 17 ? 16.328 -16.812 -2.969 1 83.88 17 VAL B N 1
ATOM 1492 C CA . VAL B 1 17 ? 15.406 -17.328 -1.955 1 83.88 17 VAL B CA 1
ATOM 1493 C C . VAL B 1 17 ? 14.219 -18.016 -2.629 1 83.88 17 VAL B C 1
ATOM 1495 O O . VAL B 1 17 ? 13.914 -19.172 -2.324 1 83.88 17 VAL B O 1
ATOM 1498 N N . SER B 1 18 ? 13.625 -17.391 -3.58 1 87.12 18 SER B N 1
ATOM 1499 C CA . SER B 1 18 ? 12.461 -17.969 -4.242 1 87.12 18 SER B CA 1
ATOM 1500 C C . SER B 1 18 ? 12.859 -19.141 -5.129 1 87.12 18 SER B C 1
ATOM 1502 O O . SER B 1 18 ? 12.086 -20.094 -5.289 1 87.12 18 SER B O 1
ATOM 1504 N N . SER B 1 19 ? 14.047 -19.062 -5.672 1 91.38 19 SER B N 1
ATOM 1505 C CA . SER B 1 19 ? 14.547 -20.172 -6.461 1 91.38 19 SER B CA 1
ATOM 1506 C C . SER B 1 19 ? 14.727 -21.422 -5.602 1 91.38 19 SER B C 1
ATOM 1508 O O . SER B 1 19 ? 14.414 -22.531 -6.031 1 91.38 19 SER B O 1
ATOM 1510 N N . ASN B 1 20 ? 15.203 -21.219 -4.398 1 89.5 20 ASN B N 1
ATOM 1511 C CA . ASN B 1 20 ? 15.383 -22.328 -3.467 1 89.5 20 ASN B CA 1
ATOM 1512 C C . ASN B 1 20 ? 14.039 -22.938 -3.049 1 89.5 20 ASN B C 1
ATOM 1514 O O . ASN B 1 20 ? 13.914 -24.141 -2.898 1 89.5 20 ASN B O 1
ATOM 1518 N N . ILE B 1 21 ? 13.086 -22.094 -2.902 1 88 21 ILE B N 1
ATOM 1519 C CA . ILE B 1 21 ? 11.742 -22.562 -2.566 1 88 21 ILE B CA 1
ATOM 1520 C C . ILE B 1 21 ? 11.18 -23.391 -3.719 1 88 21 ILE B C 1
ATOM 1522 O O . ILE B 1 21 ? 10.633 -24.469 -3.504 1 88 21 ILE B O 1
ATOM 1526 N N . ALA B 1 22 ? 11.367 -22.875 -4.926 1 92 22 ALA B N 1
ATOM 1527 C CA . ALA B 1 22 ? 10.891 -23.594 -6.109 1 92 22 ALA B CA 1
ATOM 1528 C C . ALA B 1 22 ? 11.547 -24.969 -6.211 1 92 22 ALA B C 1
ATOM 1530 O O . ALA B 1 22 ? 10.875 -25.969 -6.457 1 92 22 ALA B O 1
ATOM 1531 N N . LEU B 1 23 ? 12.797 -24.984 -5.977 1 92.31 23 LEU B N 1
ATOM 1532 C CA . LEU B 1 23 ? 13.547 -26.234 -6.043 1 92.31 23 LEU B CA 1
ATOM 1533 C C . LEU B 1 23 ? 13.047 -27.219 -4.996 1 92.31 23 LEU B C 1
ATOM 1535 O O . LEU B 1 23 ? 12.82 -28.391 -5.305 1 92.31 23 LEU B O 1
ATOM 1539 N N . ALA B 1 24 ? 12.859 -26.75 -3.773 1 89.19 24 ALA B N 1
ATOM 1540 C CA . ALA B 1 24 ? 12.391 -27.594 -2.682 1 89.19 24 ALA B CA 1
ATOM 1541 C C . ALA B 1 24 ? 11.016 -28.188 -2.994 1 89.19 24 ALA B C 1
ATOM 1543 O O . ALA B 1 24 ? 10.766 -29.359 -2.754 1 89.19 24 ALA B O 1
ATOM 1544 N N . LEU B 1 25 ? 10.148 -27.391 -3.553 1 89.19 25 LEU B N 1
ATOM 1545 C CA . LEU B 1 25 ? 8.805 -27.844 -3.918 1 89.19 25 LEU B CA 1
ATOM 1546 C C . LEU B 1 25 ? 8.875 -28.906 -5.004 1 89.19 25 LEU B C 1
ATOM 1548 O O . LEU B 1 25 ? 8.18 -29.922 -4.926 1 89.19 25 LEU B O 1
ATOM 1552 N N . ALA B 1 26 ? 9.703 -28.703 -5.988 1 91.62 26 ALA B N 1
ATOM 1553 C CA . ALA B 1 26 ? 9.859 -29.656 -7.082 1 91.62 26 ALA B CA 1
ATOM 1554 C C . ALA B 1 26 ? 10.438 -30.984 -6.578 1 91.62 26 ALA B C 1
ATOM 1556 O O . ALA B 1 26 ? 9.961 -32.062 -6.953 1 91.62 26 ALA B O 1
ATOM 1557 N N . GLN B 1 27 ? 11.383 -30.859 -5.711 1 90.25 27 GLN B N 1
ATOM 1558 C CA . GLN B 1 27 ? 12.031 -32.031 -5.148 1 90.25 27 GLN B CA 1
ATOM 1559 C C . GLN B 1 27 ? 11.055 -32.844 -4.305 1 90.25 27 GLN B C 1
ATOM 1561 O O . GLN B 1 27 ? 11.203 -34.062 -4.184 1 90.25 27 GLN B O 1
ATOM 1566 N N . ASN B 1 28 ? 10.086 -32.188 -3.789 1 88.62 28 ASN B N 1
ATOM 1567 C CA . ASN B 1 28 ? 9.086 -32.844 -2.973 1 88.62 28 ASN B CA 1
ATOM 1568 C C . ASN B 1 28 ? 7.902 -33.344 -3.816 1 88.62 28 ASN B C 1
ATOM 1570 O O . ASN B 1 28 ? 6.859 -33.719 -3.275 1 88.62 28 ASN B O 1
ATOM 1574 N N . GLY B 1 29 ? 8 -33.219 -5.125 1 89.12 29 GLY B N 1
ATOM 1575 C CA . GLY B 1 29 ? 7.07 -33.875 -6.035 1 89.12 29 GLY B CA 1
ATOM 1576 C C . GLY B 1 29 ? 5.973 -32.938 -6.523 1 89.12 29 GLY B C 1
ATOM 1577 O O . GLY B 1 29 ? 5.012 -33.375 -7.156 1 89.12 29 GLY B O 1
ATOM 1578 N N . SER B 1 30 ? 6.102 -31.625 -6.262 1 88.88 30 SER B N 1
ATOM 1579 C CA . SER B 1 30 ? 5.09 -30.688 -6.719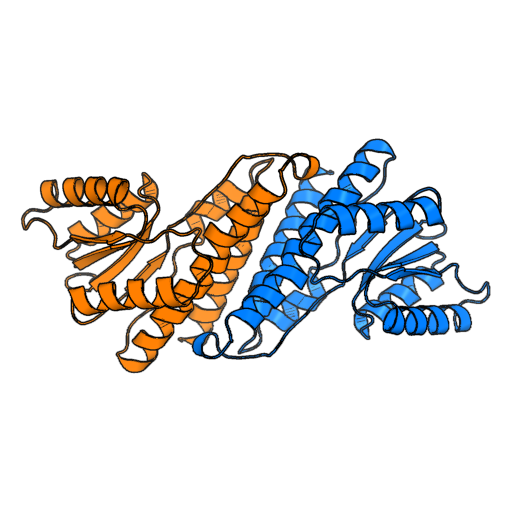 1 88.88 30 SER B CA 1
ATOM 1580 C C . SER B 1 30 ? 5.242 -30.391 -8.203 1 88.88 30 SER B C 1
ATOM 1582 O O . SER B 1 30 ? 6.355 -30.406 -8.734 1 88.88 30 SER B O 1
ATOM 1584 N N . ARG B 1 31 ? 4.109 -30.188 -8.844 1 91.19 31 ARG B N 1
ATOM 1585 C CA . ARG B 1 31 ? 4.102 -29.609 -10.18 1 91.19 31 ARG B CA 1
ATOM 1586 C C . ARG B 1 31 ? 4.094 -28.078 -10.102 1 91.19 31 ARG B C 1
ATOM 1588 O O . ARG B 1 31 ? 3.201 -27.484 -9.484 1 91.19 31 ARG B O 1
ATOM 1595 N N . LEU B 1 32 ? 5.059 -27.469 -10.75 1 93.62 32 LEU B N 1
ATOM 1596 C CA . LEU B 1 32 ? 5.246 -26.047 -10.523 1 93.62 32 LEU B CA 1
ATOM 1597 C C . LEU B 1 32 ? 4.898 -25.25 -11.773 1 93.62 32 LEU B C 1
ATOM 1599 O O . LEU B 1 32 ? 5.234 -25.641 -12.891 1 93.62 32 LEU B O 1
ATOM 1603 N N . VAL B 1 33 ? 4.172 -24.172 -11.586 1 95.81 33 VAL B N 1
ATOM 1604 C CA . VAL B 1 33 ? 4.062 -23.062 -12.531 1 95.81 33 VAL B CA 1
ATOM 1605 C C . VAL B 1 33 ? 4.738 -21.828 -11.961 1 95.81 33 VAL B C 1
ATOM 1607 O O . VAL B 1 33 ? 4.32 -21.312 -10.922 1 95.81 33 VAL B O 1
ATOM 1610 N N . LEU B 1 34 ? 5.828 -21.438 -12.594 1 96.94 34 LEU B N 1
ATOM 1611 C CA . LEU B 1 34 ? 6.531 -20.219 -12.195 1 96.94 34 LEU B CA 1
ATOM 1612 C C . LEU B 1 34 ? 6.023 -19.016 -12.984 1 96.94 34 LEU B C 1
ATOM 1614 O O . LEU B 1 34 ? 5.891 -19.094 -14.211 1 96.94 34 LEU B O 1
ATOM 1618 N N . MET B 1 35 ? 5.738 -17.938 -12.281 1 97.88 35 MET B N 1
ATOM 1619 C CA . MET B 1 35 ? 5.172 -16.766 -12.93 1 97.88 35 MET B CA 1
ATOM 1620 C C . MET B 1 35 ? 5.965 -15.508 -12.562 1 97.88 35 MET B C 1
ATOM 1622 O O . MET B 1 35 ? 6.254 -15.266 -11.391 1 97.88 35 MET B O 1
ATOM 1626 N N . GLY B 1 36 ? 6.387 -14.641 -13.438 1 97.25 36 GLY B N 1
ATOM 1627 C CA . GLY B 1 36 ? 7.191 -13.438 -13.297 1 97.25 36 GLY B CA 1
ATOM 1628 C C . GLY B 1 36 ? 8.008 -13.117 -14.531 1 97.25 36 GLY B C 1
ATOM 1629 O O . GLY B 1 36 ? 7.5 -13.188 -15.648 1 97.25 36 GLY B O 1
ATOM 1630 N N . ASP B 1 37 ? 9.258 -12.695 -14.328 1 95.94 37 ASP B N 1
ATOM 1631 C CA . ASP B 1 37 ? 10.156 -12.453 -15.453 1 95.94 37 ASP B CA 1
ATOM 1632 C C . ASP B 1 37 ? 10.562 -13.766 -16.125 1 95.94 37 ASP B C 1
ATOM 1634 O O . ASP B 1 37 ? 11.258 -14.586 -15.523 1 95.94 37 ASP B O 1
ATOM 1638 N N . GLU B 1 38 ? 10.211 -13.875 -17.359 1 96.06 38 GLU B N 1
ATOM 1639 C CA . GLU B 1 38 ? 10.336 -15.148 -18.062 1 96.06 38 GLU B CA 1
ATOM 1640 C C . GLU B 1 38 ? 11.805 -15.57 -18.172 1 96.06 38 GLU B C 1
ATOM 1642 O O . GLU B 1 38 ? 12.141 -16.734 -17.938 1 96.06 38 GLU B O 1
ATOM 1647 N N . ASN B 1 39 ? 12.672 -14.648 -18.531 1 96 39 ASN B N 1
ATOM 1648 C CA . ASN B 1 39 ? 14.07 -15 -18.703 1 96 39 ASN B CA 1
ATOM 1649 C C . ASN B 1 39 ? 14.688 -15.523 -17.406 1 96 39 ASN B C 1
ATOM 1651 O O . ASN B 1 39 ? 15.336 -16.562 -17.391 1 96 39 ASN B O 1
ATOM 1655 N N . ARG B 1 40 ? 14.445 -14.922 -16.328 1 96.25 40 ARG B N 1
ATOM 1656 C CA . ARG B 1 40 ? 14.977 -15.32 -15.023 1 96.25 40 ARG B CA 1
ATOM 1657 C C . ARG B 1 40 ? 14.359 -16.641 -14.562 1 96.25 40 ARG B C 1
ATOM 1659 O O . ARG B 1 40 ? 15.062 -17.516 -14.047 1 96.25 40 ARG B O 1
ATOM 1666 N N . LEU B 1 41 ? 13.102 -16.781 -14.844 1 97.44 41 LEU B N 1
ATOM 1667 C CA . LEU B 1 41 ? 12.406 -17.953 -14.312 1 97.44 41 LEU B CA 1
ATOM 1668 C C . LEU B 1 41 ? 12.703 -19.188 -15.156 1 97.44 41 LEU B C 1
ATOM 1670 O O . LEU B 1 41 ? 12.641 -20.312 -14.664 1 97.44 41 LEU B O 1
ATOM 1674 N N . ARG B 1 42 ? 13.039 -19 -16.422 1 97 42 ARG B N 1
ATOM 1675 C CA . ARG B 1 42 ? 13.477 -20.125 -17.234 1 97 42 ARG B CA 1
ATOM 1676 C C . ARG B 1 42 ? 14.812 -20.672 -16.75 1 97 42 ARG B C 1
ATOM 1678 O O . ARG B 1 42 ? 15.055 -21.891 -16.812 1 97 42 ARG B O 1
ATOM 1685 N N . GLU B 1 43 ? 15.617 -19.797 -16.25 1 96.31 43 GLU B N 1
ATOM 1686 C CA . GLU B 1 43 ? 16.859 -20.25 -15.625 1 96.31 43 GLU B CA 1
ATOM 1687 C C . GLU B 1 43 ? 16.578 -21.094 -14.383 1 96.31 43 GLU B C 1
ATOM 1689 O O . GLU B 1 43 ? 17.188 -22.141 -14.188 1 96.31 43 GLU B O 1
ATOM 1694 N N . VAL B 1 44 ? 15.672 -20.656 -13.594 1 95.81 44 VAL B N 1
ATOM 1695 C CA . VAL B 1 44 ? 15.273 -21.391 -12.398 1 95.81 44 VAL B CA 1
ATOM 1696 C C . VAL B 1 44 ? 14.703 -22.75 -12.805 1 95.81 44 VAL B C 1
ATOM 1698 O O . VAL B 1 44 ? 15.055 -23.781 -12.211 1 95.81 44 VAL B O 1
ATOM 1701 N N . ALA B 1 45 ? 13.836 -22.797 -13.836 1 96 45 ALA B N 1
ATOM 1702 C CA . ALA B 1 45 ? 13.25 -24.031 -14.336 1 96 45 ALA B CA 1
ATOM 1703 C C . ALA B 1 45 ? 14.328 -25 -14.805 1 96 45 ALA B C 1
ATOM 1705 O O . ALA B 1 45 ? 14.227 -26.203 -14.578 1 96 45 ALA B O 1
ATOM 1706 N N . GLY B 1 46 ? 15.305 -24.438 -15.484 1 94.62 46 GLY B N 1
ATOM 1707 C CA . GLY B 1 46 ? 16.406 -25.266 -15.938 1 94.62 46 GLY B CA 1
ATOM 1708 C C . GLY B 1 46 ? 17.172 -25.922 -14.797 1 94.62 46 GLY B C 1
ATOM 1709 O O . GLY B 1 46 ? 17.516 -27.094 -14.875 1 94.62 46 GLY B O 1
ATOM 1710 N N . LYS B 1 47 ? 17.406 -25.172 -13.734 1 93.38 47 LYS B N 1
ATOM 1711 C CA . LYS B 1 47 ? 18.094 -25.719 -12.562 1 93.38 47 LYS B CA 1
ATOM 1712 C C . LYS B 1 47 ? 17.266 -26.844 -11.93 1 93.38 47 LYS B C 1
ATOM 1714 O O . LYS B 1 47 ? 17.828 -27.844 -11.492 1 93.38 47 LYS B O 1
ATOM 1719 N N . ILE B 1 48 ? 16.016 -26.688 -11.875 1 94.06 48 ILE B N 1
ATOM 1720 C CA . ILE B 1 48 ? 15.125 -27.688 -11.312 1 94.06 48 ILE B CA 1
ATOM 1721 C C . ILE B 1 48 ? 15.156 -28.953 -12.172 1 94.06 48 ILE B C 1
ATOM 1723 O O . ILE B 1 48 ? 15.258 -30.062 -11.648 1 94.06 48 ILE B O 1
ATOM 1727 N N . ALA B 1 49 ? 15.078 -28.781 -13.516 1 92.25 49 ALA B N 1
ATOM 1728 C CA . ALA B 1 49 ? 15.102 -29.922 -14.445 1 92.25 49 ALA B CA 1
ATOM 1729 C C . ALA B 1 49 ? 16.359 -30.75 -14.273 1 92.25 49 ALA B C 1
ATOM 1731 O O . ALA B 1 49 ? 16.328 -31.969 -14.383 1 92.25 49 ALA B O 1
ATOM 1732 N N . ASN B 1 50 ? 17.391 -30.078 -13.922 1 91.12 50 ASN B N 1
ATOM 1733 C CA . ASN B 1 50 ? 18.672 -30.75 -13.766 1 91.12 50 ASN B CA 1
ATOM 1734 C C . ASN B 1 50 ? 18.781 -31.438 -12.406 1 91.12 50 ASN B C 1
ATOM 1736 O O . ASN B 1 50 ? 19.594 -32.344 -12.234 1 91.12 50 ASN B O 1
ATOM 1740 N N . SER B 1 51 ? 18.016 -31 -11.523 1 88.56 51 SER B N 1
ATOM 1741 C CA . SER B 1 51 ? 18.188 -31.453 -10.141 1 88.56 51 SER B CA 1
ATOM 1742 C C . SER B 1 51 ? 17.156 -32.531 -9.781 1 88.56 51 SER B C 1
ATOM 1744 O O . SER B 1 51 ? 17.344 -33.25 -8.805 1 88.56 51 SER B O 1
ATOM 1746 N N . VAL B 1 52 ? 16.094 -32.562 -10.477 1 84.81 52 VAL B N 1
ATOM 1747 C CA . VAL B 1 52 ? 15.023 -33.5 -10.156 1 84.81 52 VAL B CA 1
ATOM 1748 C C . VAL B 1 52 ? 14.984 -34.625 -11.195 1 84.81 52 VAL B C 1
ATOM 1750 O O . VAL B 1 52 ? 15.062 -34.344 -12.398 1 84.81 52 VAL B O 1
ATOM 1753 N N . MET B 1 53 ? 15.109 -35.844 -10.805 1 72.88 53 MET B N 1
ATOM 1754 C CA . MET B 1 53 ? 15.266 -37.031 -11.633 1 72.88 53 MET B CA 1
ATOM 1755 C C . MET B 1 53 ? 14.266 -37 -12.789 1 72.88 53 MET B C 1
ATOM 1757 O O . MET B 1 53 ? 14.625 -37.281 -13.93 1 72.88 53 MET B O 1
ATOM 1761 N N . ASP B 1 54 ? 12.961 -36.844 -12.586 1 65.31 54 ASP B N 1
ATOM 1762 C CA . ASP B 1 54 ? 11.984 -36.844 -13.672 1 65.31 54 ASP B CA 1
ATOM 1763 C C . ASP B 1 54 ? 11.75 -35.438 -14.219 1 65.31 54 ASP B C 1
ATOM 1765 O O . ASP B 1 54 ? 10.789 -35.219 -14.953 1 65.31 54 ASP B O 1
ATOM 1769 N N . GLY B 1 55 ? 12.766 -34.562 -14.148 1 62.88 55 GLY B N 1
ATOM 1770 C CA . GLY B 1 55 ? 12.82 -33.219 -14.688 1 62.88 55 GLY B CA 1
ATOM 1771 C C . GLY B 1 55 ? 11.805 -32.281 -14.062 1 62.88 55 GLY B C 1
ATOM 1772 O O . GLY B 1 55 ? 11.703 -31.125 -14.445 1 62.88 55 GLY B O 1
ATOM 1773 N N . GLY B 1 56 ? 11.18 -32.594 -12.969 1 62.41 56 GLY B N 1
ATOM 1774 C CA . GLY B 1 56 ? 10.125 -31.828 -12.328 1 62.41 56 GLY B CA 1
ATOM 1775 C C . GLY B 1 56 ? 9.242 -31.094 -13.312 1 62.41 56 GLY B C 1
ATOM 1776 O O . GLY B 1 56 ? 9.648 -30.812 -14.438 1 62.41 56 GLY B O 1
ATOM 1777 N N . ARG B 1 57 ? 8.031 -31.188 -13.531 1 80.19 57 ARG B N 1
ATOM 1778 C CA . ARG B 1 57 ? 7.117 -30.469 -14.414 1 80.19 57 ARG B CA 1
ATOM 1779 C C . ARG B 1 57 ? 6.953 -29.031 -13.977 1 80.19 57 ARG B C 1
ATOM 1781 O O . ARG B 1 57 ? 6.277 -28.75 -12.984 1 80.19 57 ARG B O 1
ATOM 1788 N N . VAL B 1 58 ? 7.93 -28.125 -14.703 1 93 58 VAL B N 1
ATOM 1789 C CA . VAL B 1 58 ? 7.883 -26.703 -14.359 1 93 58 VAL B CA 1
ATOM 1790 C C . VAL B 1 58 ? 7.457 -25.891 -15.578 1 93 58 VAL B C 1
ATOM 1792 O O . VAL B 1 58 ? 8.086 -25.969 -16.641 1 93 58 VAL B O 1
ATOM 1795 N N . GLU B 1 59 ? 6.391 -25.234 -15.531 1 95.69 59 GLU B N 1
ATOM 1796 C CA . GLU B 1 59 ? 5.941 -24.281 -16.547 1 95.69 59 GLU B CA 1
ATOM 1797 C C . GLU B 1 59 ? 6.301 -22.859 -16.141 1 95.69 59 GLU B C 1
ATOM 1799 O O . GLU B 1 59 ? 6.367 -22.531 -14.961 1 95.69 59 GLU B O 1
ATOM 1804 N N . VAL B 1 60 ? 6.629 -22.047 -17.156 1 97.81 60 VAL B N 1
ATOM 1805 C CA . VAL B 1 60 ? 6.992 -20.656 -16.891 1 97.81 60 VAL B CA 1
ATOM 1806 C C . VAL B 1 60 ? 6.027 -19.734 -17.625 1 97.81 60 VAL B C 1
ATOM 1808 O O . VAL B 1 60 ? 5.773 -19.906 -18.828 1 97.81 60 VAL B O 1
ATOM 1811 N N . ILE B 1 61 ? 5.453 -18.797 -16.938 1 98.12 61 ILE B N 1
ATOM 1812 C CA . ILE B 1 61 ? 4.527 -17.812 -17.5 1 98.12 61 ILE B CA 1
ATOM 1813 C C . ILE B 1 61 ? 5.062 -16.406 -17.281 1 98.12 61 ILE B C 1
ATOM 1815 O O . ILE B 1 61 ? 5.395 -16.031 -16.141 1 98.12 61 ILE B O 1
ATOM 1819 N N . GLN B 1 62 ? 5.137 -15.648 -18.328 1 98.12 62 GLN B N 1
ATOM 1820 C CA . GLN B 1 62 ? 5.578 -14.258 -18.25 1 98.12 62 GLN B CA 1
ATOM 1821 C C . GLN B 1 62 ? 4.5 -13.367 -17.656 1 98.12 62 GLN B C 1
ATOM 1823 O O . GLN B 1 62 ? 3.33 -13.453 -18.031 1 98.12 62 GLN B O 1
ATOM 1828 N N . LEU B 1 63 ? 4.91 -12.562 -16.672 1 98.31 63 LEU B N 1
ATOM 1829 C CA . LEU B 1 63 ? 4.027 -11.547 -16.109 1 98.31 63 LEU B CA 1
ATOM 1830 C C . LEU B 1 63 ? 4.816 -10.312 -15.68 1 98.31 63 LEU B C 1
ATOM 1832 O O . LEU B 1 63 ? 5.758 -10.422 -14.891 1 98.31 63 LEU B O 1
ATOM 1836 N N . ASP B 1 64 ? 4.492 -9.203 -16.297 1 97.88 64 ASP B N 1
ATOM 1837 C CA . ASP B 1 64 ? 5.07 -7.934 -15.867 1 97.88 64 ASP B CA 1
ATOM 1838 C C . ASP B 1 64 ? 4.355 -7.406 -14.617 1 97.88 64 ASP B C 1
ATOM 1840 O O . ASP B 1 64 ? 3.207 -6.965 -14.695 1 97.88 64 ASP B O 1
ATOM 1844 N N . MET B 1 65 ? 5.094 -7.414 -13.5 1 96.75 65 MET B N 1
ATOM 1845 C CA . MET B 1 65 ? 4.5 -7.039 -12.227 1 96.75 65 MET B CA 1
ATOM 1846 C C . MET B 1 65 ? 4.238 -5.539 -12.164 1 96.75 65 MET B C 1
ATOM 1848 O O . MET B 1 65 ? 3.553 -5.059 -11.266 1 96.75 65 MET B O 1
ATOM 1852 N N . ASN B 1 66 ? 4.762 -4.77 -13.125 1 96.62 66 ASN B N 1
ATOM 1853 C CA . ASN B 1 66 ? 4.496 -3.336 -13.195 1 96.62 66 ASN B CA 1
ATOM 1854 C C . ASN B 1 66 ? 3.219 -3.043 -13.977 1 96.62 66 ASN B C 1
ATOM 1856 O O . ASN B 1 66 ? 2.842 -1.882 -14.148 1 96.62 66 ASN B O 1
ATOM 1860 N N . GLU B 1 67 ? 2.58 -4.113 -14.508 1 96.88 67 GLU B N 1
ATOM 1861 C CA . GLU B 1 67 ? 1.328 -3.959 -15.242 1 96.88 67 GLU B CA 1
ATOM 1862 C C . GLU B 1 67 ? 0.244 -3.34 -14.359 1 96.88 67 GLU B C 1
ATOM 1864 O O . GLU B 1 67 ? 0.138 -3.664 -13.18 1 96.88 67 GLU B O 1
ATOM 1869 N N . GLU B 1 68 ? -0.581 -2.43 -14.93 1 94.31 68 GLU B N 1
ATOM 1870 C CA . GLU B 1 68 ? -1.601 -1.723 -14.156 1 94.31 68 GLU B CA 1
ATOM 1871 C C . GLU B 1 68 ? -2.975 -2.359 -14.352 1 94.31 68 GLU B C 1
ATOM 1873 O O . GLU B 1 68 ? -3.871 -2.17 -13.523 1 94.31 68 GLU B O 1
ATOM 1878 N N . ARG B 1 69 ? -3.141 -3.146 -15.5 1 96.31 69 ARG B N 1
ATOM 1879 C CA . ARG B 1 69 ? -4.449 -3.699 -15.836 1 96.31 69 ARG B CA 1
ATOM 1880 C C . ARG B 1 69 ? -4.676 -5.035 -15.133 1 96.31 69 ARG B C 1
ATOM 1882 O O . ARG B 1 69 ? -3.949 -6 -15.375 1 96.31 69 ARG B O 1
ATOM 1889 N N . GLU B 1 70 ? -5.742 -5.059 -14.336 1 96.56 70 GLU B N 1
ATOM 1890 C CA . GLU B 1 70 ? -6.129 -6.262 -13.602 1 96.56 70 GLU B CA 1
ATOM 1891 C C . GLU B 1 70 ? -6.297 -7.449 -14.547 1 96.56 70 GLU B C 1
ATOM 1893 O O . GLU B 1 70 ? -5.941 -8.578 -14.203 1 96.56 70 GLU B O 1
ATOM 1898 N N . ARG B 1 71 ? -6.824 -7.188 -15.742 1 97 71 ARG B N 1
ATOM 1899 C CA . ARG B 1 71 ? -7.145 -8.242 -16.703 1 97 71 ARG B CA 1
ATOM 1900 C C . ARG B 1 71 ? -5.895 -9.031 -17.078 1 97 71 ARG B C 1
ATOM 1902 O O . ARG B 1 71 ? -5.969 -10.242 -17.312 1 97 71 ARG B O 1
ATOM 1909 N N . VAL B 1 72 ? -4.75 -8.422 -17.141 1 98.06 72 VAL B N 1
ATOM 1910 C CA . VAL B 1 72 ? -3.502 -9.086 -17.516 1 98.06 72 VAL B CA 1
ATOM 1911 C C . VAL B 1 72 ? -3.143 -10.125 -16.453 1 98.06 72 VAL B C 1
ATOM 1913 O O . VAL B 1 72 ? -2.686 -11.219 -16.797 1 98.06 72 VAL B O 1
ATOM 1916 N N . PHE B 1 73 ? -3.363 -9.875 -15.172 1 97.19 73 PHE B N 1
ATOM 1917 C CA . PHE B 1 73 ? -3.111 -10.805 -14.078 1 97.19 73 PHE B CA 1
ATOM 1918 C C . PHE B 1 73 ? -4.105 -11.961 -14.109 1 97.19 73 PHE B C 1
ATOM 1920 O O . PHE B 1 73 ? -3.727 -13.117 -13.906 1 97.19 73 PHE B O 1
ATOM 1927 N N . ASP B 1 74 ? -5.336 -11.586 -14.445 1 96.06 74 ASP B N 1
ATOM 1928 C CA . ASP B 1 74 ? -6.359 -12.617 -14.562 1 96.06 74 ASP B CA 1
ATOM 1929 C C . ASP B 1 74 ? -6.016 -13.609 -15.672 1 96.06 74 ASP B C 1
ATOM 1931 O O . ASP B 1 74 ? -6.105 -14.82 -15.477 1 96.06 74 ASP B O 1
ATOM 1935 N N . GLU B 1 75 ? -5.605 -13.102 -16.812 1 97.69 75 GLU B N 1
ATOM 1936 C CA . GLU B 1 75 ? -5.238 -13.93 -17.953 1 97.69 75 GLU B CA 1
ATOM 1937 C C . GLU B 1 75 ? -4.023 -14.805 -17.625 1 97.69 75 GLU B C 1
ATOM 1939 O O . GLU B 1 75 ? -3.959 -15.961 -18.031 1 97.69 75 GLU B O 1
ATOM 1944 N N . ALA B 1 76 ? -3.074 -14.234 -16.875 1 97.88 76 ALA B N 1
ATOM 1945 C CA . ALA B 1 76 ? -1.887 -14.992 -16.484 1 97.88 76 ALA B CA 1
ATOM 1946 C C . ALA B 1 76 ? -2.25 -16.156 -15.562 1 97.88 76 ALA B C 1
ATOM 1948 O O . ALA B 1 76 ? -1.749 -17.266 -15.727 1 97.88 76 ALA B O 1
ATOM 1949 N N . VAL B 1 77 ? -3.098 -15.906 -14.617 1 94.88 77 VAL B N 1
ATOM 1950 C CA . VAL B 1 77 ? -3.521 -16.953 -13.688 1 94.88 77 VAL B CA 1
ATOM 1951 C C . VAL B 1 77 ? -4.34 -18 -14.422 1 94.88 77 VAL B C 1
ATOM 1953 O O . VAL B 1 77 ? -4.234 -19.203 -14.125 1 94.88 77 VAL B O 1
ATOM 1956 N N . ASP B 1 78 ? -5.117 -17.516 -15.391 1 95.25 78 ASP B N 1
ATOM 1957 C CA . ASP B 1 78 ? -5.867 -18.453 -16.219 1 95.25 78 ASP B CA 1
ATOM 1958 C C . ASP B 1 78 ? -4.93 -19.391 -16.969 1 95.25 78 ASP B C 1
ATOM 1960 O O . ASP B 1 78 ? -5.168 -20.609 -17.016 1 95.25 78 ASP B O 1
ATOM 1964 N N . LYS B 1 79 ? -3.9 -18.875 -17.547 1 96.75 79 LYS B N 1
ATOM 1965 C CA . LYS B 1 79 ? -2.9 -19.703 -18.219 1 96.75 79 LYS B CA 1
ATOM 1966 C C . LYS B 1 79 ? -2.281 -20.703 -17.266 1 96.75 79 LYS B C 1
ATOM 1968 O O . LYS B 1 79 ? -2.076 -21.875 -17.625 1 96.75 79 LYS B O 1
ATOM 1973 N N . ALA B 1 80 ? -1.994 -20.25 -16.031 1 95.06 80 ALA B N 1
ATOM 1974 C CA . ALA B 1 80 ? -1.429 -21.141 -15.023 1 95.06 80 ALA B CA 1
ATOM 1975 C C . ALA B 1 80 ? -2.387 -22.281 -14.703 1 95.06 80 ALA B C 1
ATOM 1977 O O . ALA B 1 80 ? -1.97 -23.438 -14.594 1 95.06 80 ALA B O 1
ATOM 1978 N N . TRP B 1 81 ? -3.631 -21.938 -14.594 1 90.5 81 TRP B N 1
ATOM 1979 C CA . TRP B 1 81 ? -4.668 -22.922 -14.305 1 90.5 81 TRP B CA 1
ATOM 1980 C C . TRP B 1 81 ? -4.73 -23.984 -15.406 1 90.5 81 TRP B C 1
ATOM 1982 O O . TRP B 1 81 ? -4.848 -25.172 -15.117 1 90.5 81 TRP B O 1
ATOM 1992 N N . LYS B 1 82 ? -4.609 -23.578 -16.594 1 92.88 82 LYS B N 1
ATOM 1993 C CA . LYS B 1 82 ? -4.75 -24.453 -17.75 1 92.88 82 LYS B CA 1
ATOM 1994 C C . LYS B 1 82 ? -3.559 -25.391 -17.875 1 92.88 82 LYS B C 1
ATOM 1996 O O . LYS B 1 82 ? -3.66 -26.453 -18.5 1 92.88 82 LYS B O 1
ATOM 2001 N N . CYS B 1 83 ? -2.441 -25.031 -17.266 1 92 83 CYS B N 1
ATOM 2002 C CA . CYS B 1 83 ? -1.248 -25.859 -17.344 1 92 83 CYS B CA 1
ATOM 2003 C C . CYS B 1 83 ? -1.5 -27.234 -16.734 1 92 83 CYS B C 1
ATOM 2005 O O . CYS B 1 83 ? -1.074 -28.25 -17.281 1 92 83 CYS B O 1
ATOM 2007 N N . HIS B 1 84 ? -2.164 -27.281 -15.586 1 87.06 84 HIS B N 1
ATOM 2008 C CA . HIS B 1 84 ? -2.355 -28.547 -14.883 1 87.06 84 HIS B CA 1
ATOM 2009 C C . HIS B 1 84 ? -3.832 -28.812 -14.625 1 87.06 84 HIS B C 1
ATOM 2011 O O . HIS B 1 84 ? -4.184 -29.828 -14.008 1 87.06 84 HIS B O 1
ATOM 2017 N N . GLY B 1 85 ? -4.719 -28 -15.062 1 84.94 85 GLY B N 1
ATOM 2018 C CA . GLY B 1 85 ? -6.156 -28.141 -14.891 1 84.94 85 GLY B CA 1
ATOM 2019 C C . GLY B 1 85 ? -6.641 -27.734 -13.508 1 84.94 85 GLY B C 1
ATOM 2020 O O . GLY B 1 85 ? -7.84 -27.781 -13.234 1 84.94 85 GLY B O 1
ATOM 2021 N N . LYS B 1 86 ? -5.68 -27.547 -12.648 1 82.69 86 LYS B N 1
ATOM 2022 C CA . LYS B 1 86 ? -5.992 -27.094 -11.297 1 82.69 86 LYS B CA 1
ATOM 2023 C C . LYS B 1 86 ? -4.777 -26.453 -10.641 1 82.69 86 LYS B C 1
ATOM 2025 O O . LYS B 1 86 ? -3.648 -26.625 -11.102 1 82.69 86 LYS B O 1
ATOM 2030 N N . LEU B 1 87 ? -4.988 -25.625 -9.609 1 85.88 87 LEU B N 1
ATOM 2031 C CA . LEU B 1 87 ? -3.957 -25.109 -8.719 1 85.88 87 LEU B CA 1
ATOM 2032 C C . LEU B 1 87 ? -4.289 -25.422 -7.262 1 85.88 87 LEU B C 1
ATOM 2034 O O . LEU B 1 87 ? -5.344 -25.031 -6.758 1 85.88 87 LEU B O 1
ATOM 2038 N N . ASP B 1 88 ? -3.352 -26.125 -6.672 1 83.56 88 ASP B N 1
ATOM 2039 C CA . ASP B 1 88 ? -3.592 -26.531 -5.293 1 83.56 88 ASP B CA 1
ATOM 2040 C C . ASP B 1 88 ? -3.104 -25.469 -4.316 1 83.56 88 ASP B C 1
ATOM 2042 O O . ASP B 1 88 ? -3.625 -25.344 -3.205 1 83.56 88 ASP B O 1
ATOM 2046 N N . ALA B 1 89 ? -2.072 -24.734 -4.789 1 84.5 89 ALA B N 1
ATOM 2047 C CA . ALA B 1 89 ? -1.494 -23.719 -3.91 1 84.5 89 ALA B CA 1
ATOM 2048 C C . ALA B 1 89 ? -0.971 -22.531 -4.711 1 84.5 89 ALA B C 1
ATOM 2050 O O . ALA B 1 89 ? -0.519 -22.688 -5.848 1 84.5 89 ALA B O 1
ATOM 2051 N N . PHE B 1 90 ? -1.134 -21.422 -4.098 1 86.75 90 PHE B N 1
ATOM 2052 C CA . PHE B 1 90 ? -0.59 -20.172 -4.621 1 86.75 90 PHE B CA 1
ATOM 2053 C C . PHE B 1 90 ? 0.448 -19.594 -3.666 1 86.75 90 PHE B C 1
ATOM 2055 O O . PHE B 1 90 ? 0.179 -19.422 -2.475 1 86.75 90 PHE B O 1
ATOM 2062 N N . VAL B 1 91 ? 1.707 -19.391 -4.191 1 85.75 91 VAL B N 1
ATOM 2063 C CA . VAL B 1 91 ? 2.807 -18.812 -3.42 1 85.75 91 VAL B CA 1
ATOM 2064 C C . VAL B 1 91 ? 3.336 -17.562 -4.117 1 85.75 91 VAL B C 1
ATOM 2066 O O . VAL B 1 91 ? 3.863 -17.641 -5.23 1 85.75 91 VAL B O 1
ATOM 2069 N N . ASN B 1 92 ? 3.137 -16.453 -3.467 1 88.25 92 ASN B N 1
ATOM 2070 C CA . ASN B 1 92 ? 3.695 -15.203 -3.984 1 88.25 92 ASN B CA 1
ATOM 2071 C C . ASN B 1 92 ? 4.988 -14.828 -3.268 1 88.25 92 ASN B C 1
ATOM 2073 O O . ASN B 1 92 ? 4.965 -14.43 -2.104 1 88.25 92 ASN B O 1
ATOM 2077 N N . CYS B 1 93 ? 6.121 -14.898 -3.984 1 86 93 CYS B N 1
ATOM 2078 C CA . CYS B 1 93 ? 7.422 -14.555 -3.43 1 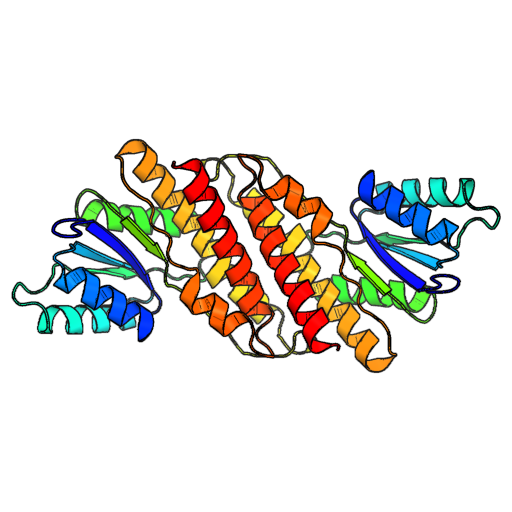86 93 CYS B CA 1
ATOM 2079 C C . CYS B 1 93 ? 8.008 -13.328 -4.133 1 86 93 CYS B C 1
ATOM 2081 O O . CYS B 1 93 ? 9.18 -13.016 -3.959 1 86 93 CYS B O 1
ATOM 2083 N N . TYR B 1 94 ? 7.23 -12.711 -4.938 1 90.5 94 TYR B N 1
ATOM 2084 C CA . TYR B 1 94 ? 7.742 -11.594 -5.715 1 90.5 94 TYR B CA 1
ATOM 2085 C C . TYR B 1 94 ? 7.961 -10.367 -4.828 1 90.5 94 TYR B C 1
ATOM 2087 O O . TYR B 1 94 ? 7.086 -10.008 -4.035 1 90.5 94 TYR B O 1
ATOM 2095 N N . THR B 1 95 ? 9.102 -9.766 -4.898 1 86.19 95 THR B N 1
ATOM 2096 C CA . THR B 1 95 ? 9.391 -8.516 -4.211 1 86.19 95 THR B CA 1
ATOM 2097 C C . THR B 1 95 ? 10.258 -7.605 -5.082 1 86.19 95 THR B C 1
ATOM 2099 O O . THR B 1 95 ? 11.18 -8.078 -5.75 1 86.19 95 THR B O 1
ATOM 2102 N N . TYR B 1 96 ? 9.898 -6.445 -5.156 1 90.56 96 TYR B N 1
ATOM 2103 C CA . TYR B 1 96 ? 10.695 -5.398 -5.793 1 90.56 96 TYR B CA 1
ATOM 2104 C C . TYR B 1 96 ? 11.148 -4.363 -4.773 1 90.56 96 TYR B C 1
ATOM 2106 O O . TYR B 1 96 ? 10.344 -3.572 -4.281 1 90.56 96 TYR B O 1
ATOM 2114 N N . GLU B 1 97 ? 12.352 -4.379 -4.426 1 85.56 97 GLU B N 1
ATOM 2115 C CA . GLU B 1 97 ? 12.875 -3.512 -3.375 1 85.56 97 GLU B CA 1
ATOM 2116 C C . GLU B 1 97 ? 13 -2.07 -3.861 1 85.56 97 GLU B C 1
ATOM 2118 O O . GLU B 1 97 ? 12.82 -1.131 -3.084 1 85.56 97 GLU B O 1
ATOM 2123 N N . GLY B 1 98 ? 13.227 -1.881 -5.172 1 86.31 98 GLY B N 1
ATOM 2124 C CA . GLY B 1 98 ? 13.508 -0.555 -5.699 1 86.31 98 GLY B CA 1
ATOM 2125 C C . GLY B 1 98 ? 14.805 0.036 -5.172 1 86.31 98 GLY B C 1
ATOM 2126 O O . GLY B 1 98 ? 15.664 -0.69 -4.672 1 86.31 98 GLY B O 1
ATOM 2127 N N . LYS B 1 99 ? 14.984 1.369 -5.383 1 81.69 99 LYS B N 1
ATOM 2128 C CA . LYS B 1 99 ? 16.156 2.07 -4.875 1 81.69 99 LYS B CA 1
ATOM 2129 C C . LYS B 1 99 ? 15.992 2.418 -3.396 1 81.69 99 LYS B C 1
ATOM 2131 O O . LYS B 1 99 ? 14.969 2.967 -2.992 1 81.69 99 LYS B O 1
ATOM 2136 N N . LEU B 1 100 ? 16.844 1.87 -2.607 1 77.81 100 LEU B N 1
ATOM 2137 C CA . LEU B 1 100 ? 16.828 2.25 -1.198 1 77.81 100 LEU B CA 1
ATOM 2138 C C . LEU B 1 100 ? 17.203 3.717 -1.025 1 77.81 100 LEU B C 1
ATOM 2140 O O . LEU B 1 100 ? 18.234 4.164 -1.535 1 77.81 100 LEU B O 1
ATOM 2144 N N . SER B 1 101 ? 16.359 4.504 -0.537 1 82.12 101 SER B N 1
ATOM 2145 C CA . SER B 1 101 ? 16.578 5.926 -0.311 1 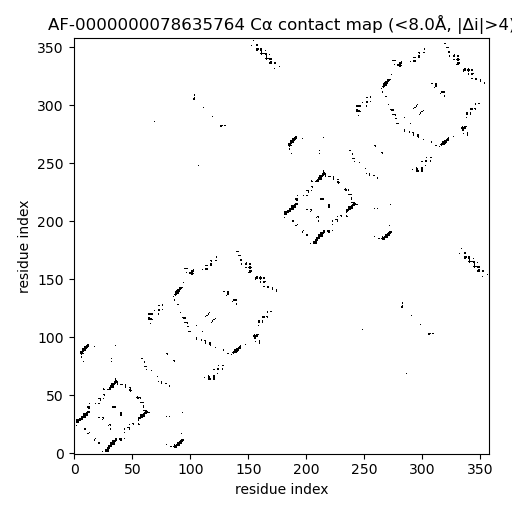82.12 101 SER B CA 1
ATOM 2146 C C . SER B 1 101 ? 15.703 6.453 0.819 1 82.12 101 SER B C 1
ATOM 2148 O O . SER B 1 101 ? 14.648 5.883 1.11 1 82.12 101 SER B O 1
ATOM 2150 N N . GLU B 1 102 ? 16.297 7.512 1.42 1 78.44 102 GLU B N 1
ATOM 2151 C CA . GLU B 1 102 ? 15.406 8.227 2.334 1 78.44 102 GLU B CA 1
ATOM 2152 C C . GLU B 1 102 ? 14.172 8.758 1.608 1 78.44 102 GLU B C 1
ATOM 2154 O O . GLU B 1 102 ? 14.242 9.109 0.43 1 78.44 102 GLU B O 1
ATOM 2159 N N . PRO B 1 103 ? 13.07 8.781 2.371 1 78 103 PRO B N 1
ATOM 2160 C CA . PRO B 1 103 ? 11.812 9.188 1.746 1 78 103 PRO B CA 1
ATOM 2161 C C . PRO B 1 103 ? 11.93 10.5 0.968 1 78 103 PRO B C 1
ATOM 2163 O O . PRO B 1 103 ? 11.414 10.609 -0.144 1 78 103 PRO B O 1
ATOM 2166 N N . GLN B 1 104 ? 12.68 11.383 1.532 1 81.06 104 GLN B N 1
ATOM 2167 C CA . GLN B 1 104 ? 12.758 12.711 0.933 1 81.06 104 GLN B CA 1
ATOM 2168 C C . GLN B 1 104 ? 13.492 12.664 -0.404 1 81.06 104 GLN B C 1
ATOM 2170 O O . GLN B 1 104 ? 13.359 13.578 -1.223 1 81.06 104 GLN B O 1
ATOM 2175 N N . HIS B 1 105 ? 14.188 11.578 -0.603 1 85.5 105 HIS B N 1
ATOM 2176 C CA . HIS B 1 105 ? 15.016 11.508 -1.802 1 85.5 105 HIS B CA 1
ATOM 2177 C C . HIS B 1 105 ? 14.461 10.5 -2.803 1 85.5 105 HIS B C 1
ATOM 2179 O O . HIS B 1 105 ? 14.977 10.375 -3.912 1 85.5 105 HIS B O 1
ATOM 2185 N N . LEU B 1 106 ? 13.461 9.797 -2.445 1 88.25 106 LEU B N 1
ATOM 2186 C CA . LEU B 1 106 ? 12.883 8.812 -3.35 1 88.25 106 LEU B CA 1
ATOM 2187 C C . LEU B 1 106 ? 12.008 9.484 -4.406 1 88.25 106 LEU B C 1
ATOM 2189 O O . LEU B 1 106 ? 11.023 10.141 -4.074 1 88.25 106 LEU B O 1
ATOM 2193 N N . PRO B 1 107 ? 12.383 9.305 -5.711 1 90.25 107 PRO B N 1
ATOM 2194 C CA . PRO B 1 107 ? 11.555 9.898 -6.766 1 90.25 107 PRO B CA 1
ATOM 2195 C C . PRO B 1 107 ? 10.125 9.359 -6.762 1 90.25 107 PRO B C 1
ATOM 2197 O O . PRO B 1 107 ? 9.898 8.195 -6.414 1 90.25 107 PRO B O 1
ATOM 2200 N N . GLU B 1 108 ? 9.227 10.227 -7.18 1 89.62 108 GLU B N 1
ATOM 2201 C CA . GLU B 1 108 ? 7.809 9.891 -7.23 1 89.62 108 GLU B CA 1
ATOM 2202 C C . GLU B 1 108 ? 7.57 8.633 -8.055 1 89.62 108 GLU B C 1
ATOM 2204 O O . GLU B 1 108 ? 6.785 7.766 -7.664 1 89.62 108 GLU B O 1
ATOM 2209 N N . ASP B 1 109 ? 8.211 8.547 -9.156 1 92.38 109 ASP B N 1
ATOM 2210 C CA . ASP B 1 109 ? 8.008 7.426 -10.062 1 92.38 109 ASP B CA 1
ATOM 2211 C C . ASP B 1 109 ? 8.469 6.113 -9.43 1 92.38 109 ASP B C 1
ATOM 2213 O O . ASP B 1 109 ? 7.871 5.062 -9.656 1 92.38 109 ASP B O 1
ATOM 2217 N N . GLU B 1 110 ? 9.469 6.223 -8.562 1 93.81 110 GLU B N 1
ATOM 2218 C CA . GLU B 1 110 ? 10 5.02 -7.922 1 93.81 110 GLU B CA 1
ATOM 2219 C C . GLU B 1 110 ? 9.055 4.52 -6.832 1 93.81 110 GLU B C 1
ATOM 2221 O O . GLU B 1 110 ? 8.859 3.311 -6.684 1 93.81 110 GLU B O 1
ATOM 2226 N N . PHE B 1 111 ? 8.516 5.398 -6.074 1 93.44 111 PHE B N 1
ATOM 2227 C CA . PHE B 1 111 ? 7.547 4.988 -5.062 1 93.44 111 PHE B CA 1
ATOM 2228 C C . PHE B 1 111 ? 6.344 4.309 -5.703 1 93.44 111 PHE B C 1
ATOM 2230 O O . PHE B 1 111 ? 5.922 3.236 -5.266 1 93.44 111 PHE B O 1
ATOM 2237 N N . GLY B 1 112 ? 5.82 4.949 -6.746 1 95.12 112 GLY B N 1
ATOM 2238 C CA . GLY B 1 112 ? 4.711 4.355 -7.477 1 95.12 112 GLY B CA 1
ATOM 2239 C C . GLY B 1 112 ? 5.02 2.965 -8 1 95.12 112 GLY B C 1
ATOM 2240 O O . GLY B 1 112 ? 4.168 2.074 -7.953 1 95.12 112 GLY B O 1
ATOM 2241 N N . ARG B 1 113 ? 6.219 2.779 -8.477 1 95.62 113 ARG B N 1
ATOM 2242 C CA . ARG B 1 113 ? 6.645 1.48 -8.992 1 95.62 113 ARG B CA 1
ATOM 2243 C C . ARG B 1 113 ? 6.676 0.435 -7.883 1 95.62 113 ARG B C 1
ATOM 2245 O O . ARG B 1 113 ? 6.199 -0.688 -8.062 1 95.62 113 ARG B O 1
ATOM 2252 N N . ILE B 1 114 ? 7.188 0.819 -6.734 1 93.88 114 ILE B N 1
ATOM 2253 C CA . ILE B 1 114 ? 7.262 -0.079 -5.59 1 93.88 114 ILE B CA 1
ATOM 2254 C C . ILE B 1 114 ? 5.855 -0.503 -5.172 1 93.88 114 ILE B C 1
ATOM 2256 O O . ILE B 1 114 ? 5.598 -1.688 -4.953 1 93.88 114 ILE B O 1
ATOM 2260 N N . VAL B 1 115 ? 4.953 0.417 -5.133 1 95.38 115 VAL B N 1
ATOM 2261 C CA . VAL B 1 115 ? 3.576 0.157 -4.723 1 95.38 115 VAL B CA 1
ATOM 2262 C C . VAL B 1 115 ? 2.898 -0.758 -5.742 1 95.38 115 VAL B C 1
ATOM 2264 O O . VAL B 1 115 ? 2.244 -1.733 -5.367 1 95.38 115 VAL B O 1
ATOM 2267 N N . ARG B 1 116 ? 3.113 -0.495 -7.012 1 96.31 116 ARG B N 1
ATOM 2268 C CA . ARG B 1 116 ? 2.48 -1.282 -8.062 1 96.31 116 ARG B CA 1
ATOM 2269 C C . ARG B 1 116 ? 3.012 -2.711 -8.07 1 96.31 116 ARG B C 1
ATOM 2271 O O . ARG B 1 116 ? 2.236 -3.67 -8.062 1 96.31 116 ARG B O 1
ATOM 2278 N N . MET B 1 117 ? 4.258 -2.852 -8.039 1 95.81 117 MET B N 1
ATOM 2279 C CA . MET B 1 117 ? 4.91 -4.137 -8.281 1 95.81 117 MET B CA 1
ATOM 2280 C C . MET B 1 117 ? 4.789 -5.039 -7.059 1 95.81 117 MET B C 1
ATOM 2282 O O . MET B 1 117 ? 4.754 -6.266 -7.188 1 95.81 117 MET B O 1
ATOM 2286 N N . ASN B 1 118 ? 4.691 -4.461 -5.875 1 93.31 118 ASN B N 1
ATOM 2287 C CA . ASN B 1 118 ? 4.656 -5.273 -4.664 1 93.31 118 ASN B CA 1
ATOM 2288 C C . ASN B 1 118 ? 3.234 -5.422 -4.133 1 93.31 118 ASN B C 1
ATOM 2290 O O . ASN B 1 118 ? 2.84 -6.508 -3.699 1 93.31 118 ASN B O 1
ATOM 2294 N N . TYR B 1 119 ? 2.488 -4.355 -4.148 1 93.06 119 TYR B N 1
ATOM 2295 C CA . TYR B 1 119 ? 1.218 -4.336 -3.432 1 93.06 119 TYR B CA 1
ATOM 2296 C C . TYR B 1 119 ? 0.048 -4.516 -4.395 1 93.06 119 TYR B C 1
ATOM 2298 O O . TYR B 1 119 ? -0.712 -5.48 -4.281 1 93.06 119 TYR B O 1
ATOM 2306 N N . MET B 1 120 ? -0.058 -3.68 -5.426 1 95.81 120 MET B N 1
ATOM 2307 C CA . MET B 1 120 ? -1.209 -3.758 -6.32 1 95.81 120 MET B CA 1
ATOM 2308 C C . MET B 1 120 ? -1.188 -5.059 -7.121 1 95.81 120 MET B C 1
ATOM 2310 O O . MET B 1 120 ? -2.229 -5.688 -7.312 1 95.81 120 MET B O 1
ATOM 2314 N N . SER B 1 121 ? -0.066 -5.422 -7.594 1 95.69 121 SER B N 1
ATOM 2315 C CA . SER B 1 121 ? 0.072 -6.684 -8.312 1 95.69 121 SER B CA 1
ATOM 2316 C C . SER B 1 121 ? -0.35 -7.867 -7.449 1 95.69 121 SER B C 1
ATOM 2318 O O . SER B 1 121 ? -1.021 -8.781 -7.93 1 95.69 121 SER B O 1
ATOM 2320 N N . ALA B 1 122 ? 0.058 -7.875 -6.172 1 92.19 122 ALA B N 1
ATOM 2321 C CA . ALA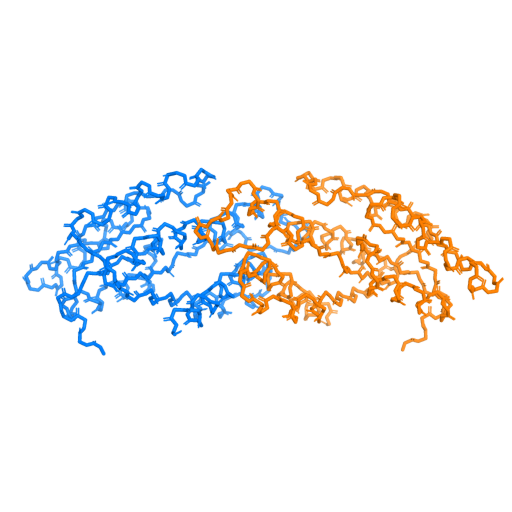 B 1 122 ? -0.319 -8.945 -5.25 1 92.19 122 ALA B CA 1
ATOM 2322 C C . ALA B 1 122 ? -1.834 -9.016 -5.082 1 92.19 122 ALA B C 1
ATOM 2324 O O . ALA B 1 122 ? -2.408 -10.102 -5.031 1 92.19 122 ALA B O 1
ATOM 2325 N N . TRP B 1 123 ? -2.436 -7.859 -5.023 1 92 123 TRP B N 1
ATOM 2326 C CA . TRP B 1 123 ? -3.891 -7.809 -4.926 1 92 123 TRP B CA 1
ATOM 2327 C C . TRP B 1 123 ? -4.539 -8.438 -6.156 1 92 123 TRP B C 1
ATOM 2329 O O . TRP B 1 123 ? -5.438 -9.273 -6.031 1 92 123 TRP B O 1
ATOM 2339 N N . PHE B 1 124 ? -4.09 -8.086 -7.324 1 94.25 124 PHE B N 1
ATOM 2340 C CA . PHE B 1 124 ? -4.668 -8.602 -8.562 1 94.25 124 PHE B CA 1
ATOM 2341 C C . PHE B 1 124 ? -4.488 -10.109 -8.664 1 94.25 124 PHE B C 1
ATOM 2343 O O . PHE B 1 124 ? -5.398 -10.82 -9.094 1 94.25 124 PHE B O 1
ATOM 2350 N N . LEU B 1 125 ? -3.346 -10.547 -8.25 1 92.44 125 LEU B N 1
ATOM 2351 C CA . LEU B 1 125 ? -3.086 -11.977 -8.258 1 92.44 125 LEU B CA 1
ATOM 2352 C C . LEU B 1 125 ? -4.008 -12.703 -7.285 1 92.44 125 LEU B C 1
ATOM 2354 O O . LEU B 1 125 ? -4.582 -13.742 -7.621 1 92.44 125 LEU B O 1
ATOM 2358 N N . LEU B 1 126 ? -4.125 -12.188 -6.113 1 87.38 126 LEU B N 1
ATOM 2359 C CA . LEU B 1 126 ? -4.98 -12.789 -5.094 1 87.38 126 LEU B CA 1
ATOM 2360 C C . LEU B 1 126 ? -6.426 -12.859 -5.578 1 87.38 126 LEU B C 1
ATOM 2362 O O . LEU B 1 126 ? -7.098 -13.875 -5.383 1 87.38 126 LEU B O 1
ATOM 2366 N N . LYS B 1 127 ? -6.82 -11.797 -6.156 1 88.38 127 LYS B N 1
ATOM 2367 C CA . LYS B 1 127 ? -8.172 -11.766 -6.707 1 88.38 127 LYS B CA 1
ATOM 2368 C C . LYS B 1 127 ? -8.359 -12.852 -7.762 1 88.38 127 LYS B C 1
ATOM 2370 O O . LYS B 1 127 ? -9.352 -13.578 -7.738 1 88.38 127 LYS B O 1
ATOM 2375 N N . ALA B 1 128 ? -7.461 -12.93 -8.656 1 90.44 128 ALA B N 1
ATOM 2376 C CA . ALA B 1 128 ? -7.531 -13.883 -9.75 1 90.44 128 ALA B CA 1
ATOM 2377 C C . ALA B 1 128 ? -7.535 -15.32 -9.234 1 90.44 128 ALA B C 1
ATOM 2379 O O . ALA B 1 128 ? -8.328 -16.156 -9.688 1 90.44 128 ALA B O 1
ATOM 2380 N N . VAL B 1 129 ? -6.668 -15.609 -8.242 1 87.69 129 VAL B N 1
ATOM 2381 C CA . VAL B 1 129 ? -6.531 -16.953 -7.695 1 87.69 129 VAL B CA 1
ATOM 2382 C C . VAL B 1 129 ? -7.773 -17.312 -6.875 1 87.69 129 VAL B C 1
ATOM 2384 O O . VAL B 1 129 ? -8.281 -18.422 -6.949 1 87.69 129 VAL B O 1
ATOM 2387 N N . SER B 1 130 ? -8.234 -16.344 -6.086 1 82.75 130 SER B N 1
ATOM 2388 C CA . SER B 1 130 ? -9.391 -16.578 -5.223 1 82.75 130 SER B CA 1
ATOM 2389 C C . SER B 1 130 ? -10.625 -16.922 -6.039 1 82.75 130 SER B C 1
ATOM 2391 O O . SER B 1 130 ? -11.43 -17.766 -5.629 1 82.75 130 SER B O 1
ATOM 2393 N N . LYS B 1 131 ? -10.789 -16.266 -7.172 1 83.25 131 LYS B N 1
ATOM 2394 C CA . LYS B 1 131 ? -11.922 -16.531 -8.055 1 83.25 131 LYS B CA 1
ATOM 2395 C C . LYS B 1 131 ? -11.938 -17.984 -8.516 1 83.25 131 LYS B C 1
ATOM 2397 O O . LYS B 1 131 ? -13 -18.594 -8.602 1 83.25 131 LYS B O 1
ATOM 2402 N N . ARG B 1 132 ? -10.852 -18.516 -8.75 1 82.5 132 ARG B N 1
ATOM 2403 C CA . ARG B 1 132 ? -10.727 -19.875 -9.25 1 82.5 132 ARG B CA 1
ATOM 2404 C C . ARG B 1 132 ? -10.781 -20.891 -8.109 1 82.5 132 ARG B C 1
ATOM 2406 O O . ARG B 1 132 ? -11.398 -21.938 -8.242 1 82.5 132 ARG B O 1
ATOM 2413 N N . MET B 1 133 ? -10.258 -20.547 -7 1 76.56 133 MET B N 1
ATOM 2414 C CA . MET B 1 133 ? -10.18 -21.484 -5.875 1 76.56 133 MET B CA 1
ATOM 2415 C C . MET B 1 133 ? -11.539 -21.609 -5.184 1 76.56 133 MET B C 1
ATOM 2417 O O . MET B 1 133 ? -11.844 -22.641 -4.598 1 76.56 133 MET B O 1
ATOM 2421 N N . GLN B 1 134 ? -12.25 -20.578 -5.234 1 74.06 134 GLN B N 1
ATOM 2422 C CA . GLN B 1 134 ? -13.617 -20.656 -4.711 1 74.06 134 GLN B CA 1
ATOM 2423 C C . GLN B 1 134 ? -14.453 -21.641 -5.508 1 74.06 134 GLN B C 1
ATOM 2425 O O . GLN B 1 134 ? -15.305 -22.344 -4.945 1 74.06 134 GLN B O 1
ATOM 2430 N N . HIS B 1 135 ? -14.141 -21.766 -6.789 1 72.81 135 HIS B N 1
ATOM 2431 C CA . HIS B 1 135 ? -14.945 -22.609 -7.66 1 72.81 135 HIS B CA 1
ATOM 2432 C C . HIS B 1 135 ? -14.422 -24.047 -7.68 1 72.81 135 HIS B C 1
ATOM 2434 O O . HIS B 1 135 ? -15.203 -25 -7.664 1 72.81 135 HIS B O 1
ATOM 2440 N N . PHE B 1 136 ? -13.141 -24.156 -7.648 1 70.44 136 PHE B N 1
ATOM 2441 C CA . PHE B 1 136 ? -12.562 -25.453 -7.934 1 70.44 136 PHE B CA 1
ATOM 2442 C C . PHE B 1 136 ? -11.914 -26.047 -6.691 1 70.44 136 PHE B C 1
ATOM 2444 O O . PHE B 1 136 ? -11.508 -27.219 -6.688 1 70.44 136 PHE B O 1
ATOM 2451 N N . GLY B 1 137 ? -12 -25.359 -5.52 1 65.56 137 GLY B N 1
ATOM 2452 C CA . GLY B 1 137 ? -11.281 -25.797 -4.332 1 65.56 137 GLY B CA 1
ATOM 2453 C C . GLY B 1 137 ? -9.789 -25.516 -4.406 1 65.56 137 GLY B C 1
ATOM 2454 O O . GLY B 1 137 ? -9.266 -25.188 -5.473 1 65.56 137 GLY B O 1
ATOM 2455 N N . GLY B 1 138 ? -9.07 -25.375 -3.355 1 63.53 138 GLY B N 1
ATOM 2456 C CA . GLY B 1 138 ? -7.648 -25.109 -3.244 1 63.53 138 GLY B CA 1
ATOM 2457 C C . GLY B 1 138 ? -7.301 -24.219 -2.068 1 63.53 138 GLY B C 1
ATOM 2458 O O . GLY B 1 138 ? -8.188 -23.797 -1.321 1 63.53 138 GLY B O 1
ATOM 2459 N N . SER B 1 139 ? -5.945 -24.375 -1.646 1 62.59 139 SER B N 1
ATOM 2460 C CA . SER B 1 139 ? -5.496 -23.578 -0.511 1 62.59 139 SER B CA 1
ATOM 2461 C C . SER B 1 139 ? -4.602 -22.422 -0.965 1 62.59 139 SER B C 1
ATOM 2463 O O . SER B 1 139 ? -3.844 -22.562 -1.928 1 62.59 139 SER B O 1
ATOM 2465 N N . ILE B 1 140 ? -5.043 -21.281 -0.728 1 58.91 140 ILE B N 1
ATOM 2466 C CA . ILE B 1 140 ? -4.164 -20.125 -0.921 1 58.91 140 ILE B CA 1
ATOM 2467 C C . ILE B 1 140 ? -3.146 -20.062 0.216 1 58.91 140 ILE B C 1
ATOM 2469 O O . ILE B 1 140 ? -3.521 -20.016 1.39 1 58.91 140 ILE B O 1
ATOM 2473 N N . VAL B 1 141 ? -1.793 -20.547 0.03 1 53.41 141 VAL B N 1
ATOM 2474 C CA . VAL B 1 141 ? -0.735 -20.375 1.023 1 53.41 141 VAL B CA 1
ATOM 2475 C C . VAL B 1 141 ? 0.096 -19.141 0.7 1 53.41 141 VAL B C 1
ATOM 2477 O O . VAL B 1 141 ? 0.757 -19.078 -0.339 1 53.41 141 VAL B O 1
ATOM 2480 N N . LEU B 1 142 ? -0.323 -17.922 0.982 1 51.75 142 LEU B N 1
ATOM 2481 C CA . LEU B 1 142 ? 0.446 -16.734 0.673 1 51.75 142 LEU B CA 1
ATOM 2482 C C . LEU B 1 142 ? 1.613 -16.562 1.641 1 51.75 142 LEU B C 1
ATOM 2484 O O . LEU B 1 142 ? 1.419 -16.547 2.859 1 51.75 142 LEU B O 1
ATOM 2488 N N . MET B 1 143 ? 2.938 -17.125 1.476 1 49.38 143 MET B N 1
ATOM 2489 C CA . MET B 1 143 ? 4.113 -17 2.328 1 49.38 143 MET B CA 1
ATOM 2490 C C . MET B 1 143 ? 4.785 -15.633 2.137 1 49.38 143 MET B C 1
ATOM 2492 O O . MET B 1 143 ? 6.008 -15.523 2.229 1 49.38 143 MET B O 1
ATOM 2496 N N . ILE B 1 144 ? 4.215 -14.625 1.621 1 49.97 144 ILE B N 1
ATOM 2497 C CA . ILE B 1 144 ? 5.031 -13.461 1.3 1 49.97 144 ILE B CA 1
ATOM 2498 C C . ILE B 1 144 ? 5.816 -13.023 2.535 1 49.97 144 ILE B C 1
ATOM 2500 O O . ILE B 1 144 ? 6.645 -12.109 2.461 1 49.97 144 ILE B O 1
ATOM 2504 N N . SER B 1 145 ? 5.219 -13.172 3.707 1 47.09 145 SER B N 1
ATOM 2505 C CA . SER B 1 145 ? 5.582 -12.312 4.832 1 47.09 145 SER B CA 1
ATOM 2506 C C . SER B 1 145 ? 7.094 -12.289 5.035 1 47.09 145 SER B C 1
ATOM 2508 O O . SER B 1 145 ? 7.668 -11.227 5.305 1 47.09 145 SER B O 1
ATOM 2510 N N . ILE B 1 146 ? 7.672 -13.469 5.227 1 45.03 146 ILE B N 1
ATOM 2511 C CA . ILE B 1 146 ? 8.852 -13.602 6.074 1 45.03 146 ILE B CA 1
ATOM 2512 C C . ILE B 1 146 ? 10.062 -12.992 5.371 1 45.03 146 ILE B C 1
ATOM 2514 O O . ILE B 1 146 ? 10.875 -12.305 5.996 1 45.03 146 ILE B O 1
ATOM 2518 N N . ILE B 1 147 ? 10.125 -13.078 4.137 1 47.59 147 ILE B N 1
ATOM 2519 C CA . ILE B 1 147 ? 11.391 -12.758 3.49 1 47.59 147 ILE B CA 1
ATOM 2520 C C . ILE B 1 147 ? 11.531 -11.242 3.359 1 47.59 147 ILE B C 1
ATOM 2522 O O . ILE B 1 147 ? 12.602 -10.688 3.635 1 47.59 147 ILE B O 1
ATOM 2526 N N . GLY B 1 148 ? 10.477 -10.555 2.945 1 51.19 148 GLY B N 1
ATOM 2527 C CA . GLY B 1 148 ? 10.516 -9.109 2.756 1 51.19 148 GLY B CA 1
ATOM 2528 C C . GLY B 1 148 ? 10.508 -8.336 4.059 1 51.19 148 GLY B C 1
ATOM 2529 O O . GLY B 1 148 ? 11.109 -7.262 4.152 1 51.19 148 GLY B O 1
ATOM 2530 N N . MET B 1 149 ? 9.797 -8.891 5.082 1 50.5 149 MET B N 1
ATOM 2531 C CA . MET B 1 149 ? 9.68 -8.219 6.375 1 50.5 149 MET B CA 1
ATOM 2532 C C . MET B 1 149 ? 11.055 -8.031 7.016 1 50.5 149 MET B C 1
ATOM 2534 O O . MET B 1 149 ? 11.312 -7.016 7.664 1 50.5 149 MET B O 1
ATOM 2538 N N . GLU B 1 150 ? 11.891 -8.992 6.832 1 49.06 150 GLU B N 1
ATOM 2539 C CA . GLU B 1 150 ? 13.219 -8.828 7.41 1 49.06 150 GLU B CA 1
ATOM 2540 C C . GLU B 1 150 ? 13.969 -7.684 6.742 1 49.06 150 GLU B C 1
ATOM 2542 O O . GLU B 1 150 ? 14.711 -6.949 7.402 1 49.06 150 GLU B O 1
ATOM 2547 N N . ARG B 1 151 ? 13.688 -7.531 5.621 1 50.53 151 ARG B N 1
ATOM 2548 C CA . ARG B 1 151 ? 14.469 -6.547 4.883 1 50.53 151 ARG B CA 1
ATOM 2549 C C . ARG B 1 151 ? 13.828 -5.168 4.953 1 50.53 151 ARG B C 1
ATOM 2551 O O . ARG B 1 151 ? 14.484 -4.152 4.707 1 50.53 151 ARG B O 1
ATOM 2558 N N . GLY B 1 152 ? 12.547 -5.129 5.195 1 51.78 152 GLY B N 1
ATOM 2559 C CA . GLY B 1 152 ? 11.797 -3.883 5.211 1 51.78 152 GLY B CA 1
ATOM 2560 C C . GLY B 1 152 ? 12.156 -2.986 6.383 1 51.78 152 GLY B C 1
ATOM 2561 O O . GLY B 1 152 ? 11.758 -1.82 6.422 1 51.78 152 GLY B O 1
ATOM 2562 N N . LEU B 1 153 ? 12.953 -3.543 7.266 1 55.34 153 LEU B N 1
ATOM 2563 C CA . LEU B 1 153 ? 13.289 -2.746 8.438 1 55.34 153 LEU B CA 1
ATOM 2564 C C . LEU B 1 153 ? 14.633 -2.045 8.242 1 55.34 153 LEU B C 1
ATOM 2566 O O . LEU B 1 153 ? 15.086 -1.307 9.125 1 55.34 153 LEU B O 1
ATOM 2570 N N . TYR B 1 154 ? 15.133 -2.166 7.035 1 59.53 154 TYR B N 1
ATOM 2571 C CA . TYR B 1 154 ? 16.422 -1.516 6.832 1 59.53 154 TYR B CA 1
ATOM 2572 C C . TYR B 1 154 ? 16.25 -0.013 6.645 1 59.53 154 TYR B C 1
ATOM 2574 O O . TYR B 1 154 ? 15.227 0.443 6.141 1 59.53 154 TYR B O 1
ATOM 2582 N N . PRO B 1 155 ? 17.25 0.68 7.168 1 62.12 155 PRO B N 1
ATOM 2583 C CA . PRO B 1 155 ? 17.25 2.113 6.871 1 62.12 155 PRO B CA 1
ATOM 2584 C C . PRO B 1 155 ? 17.078 2.408 5.383 1 62.12 155 PRO B C 1
ATOM 2586 O O . PRO B 1 155 ? 17.688 1.755 4.539 1 62.12 155 PRO B O 1
ATOM 2589 N N . GLY B 1 156 ? 16.125 3.209 4.969 1 72.81 156 GLY B N 1
ATOM 2590 C CA . GLY B 1 156 ? 15.867 3.602 3.592 1 72.81 156 GLY B CA 1
ATOM 2591 C C . GLY B 1 156 ? 14.867 2.701 2.895 1 72.81 156 GLY B C 1
ATOM 2592 O O . GLY B 1 156 ? 14.562 2.898 1.716 1 72.81 156 GLY B O 1
ATOM 2593 N N . ALA B 1 157 ? 14.344 1.794 3.73 1 80.75 157 ALA B N 1
ATOM 2594 C CA . ALA B 1 157 ? 13.469 0.808 3.102 1 80.75 157 ALA B CA 1
ATOM 2595 C C . ALA B 1 157 ? 12.008 1.078 3.438 1 80.75 157 ALA B C 1
ATOM 2597 O O . ALA B 1 157 ? 11.172 0.168 3.396 1 80.75 157 ALA B O 1
ATOM 2598 N N . ALA B 1 158 ? 11.758 2.348 3.682 1 85.69 158 ALA B N 1
ATOM 2599 C CA . ALA B 1 158 ? 10.414 2.684 4.137 1 85.69 158 ALA B CA 1
ATOM 2600 C C . ALA B 1 158 ? 9.375 2.369 3.062 1 85.69 158 ALA B C 1
ATOM 2602 O O . ALA B 1 158 ? 8.32 1.808 3.355 1 85.69 158 ALA B O 1
ATOM 2603 N N . ALA B 1 159 ? 9.75 2.746 1.778 1 88.88 159 ALA B N 1
ATOM 2604 C CA . ALA B 1 159 ? 8.82 2.498 0.681 1 88.88 159 ALA B CA 1
ATOM 2605 C C . ALA B 1 159 ? 8.617 1.001 0.458 1 88.88 159 ALA B C 1
ATOM 2607 O O . ALA B 1 159 ? 7.484 0.524 0.382 1 88.88 159 ALA B O 1
ATOM 2608 N N . TYR B 1 160 ? 9.672 0.299 0.428 1 89.38 160 TYR B N 1
ATOM 2609 C CA . TYR B 1 160 ? 9.633 -1.146 0.232 1 89.38 160 TYR B CA 1
ATOM 2610 C C . TYR B 1 160 ? 8.922 -1.834 1.395 1 89.38 160 TYR B C 1
ATOM 2612 O O . TYR B 1 160 ? 7.973 -2.59 1.189 1 89.38 160 TYR B O 1
ATOM 2620 N N . GLY B 1 161 ? 9.352 -1.513 2.621 1 87.12 161 GLY B N 1
ATOM 2621 C CA . GLY B 1 161 ? 8.781 -2.109 3.82 1 87.12 161 GLY B CA 1
ATOM 2622 C C . GLY B 1 161 ? 7.293 -1.868 3.957 1 87.12 161 GLY B C 1
ATOM 2623 O O . GLY B 1 161 ? 6.543 -2.771 4.34 1 87.12 161 GLY B O 1
ATOM 2624 N N . SER B 1 162 ? 6.891 -0.694 3.703 1 90.12 162 SER B N 1
ATOM 2625 C CA . SER B 1 162 ? 5.473 -0.378 3.836 1 90.12 162 SER B CA 1
ATOM 2626 C C . SER B 1 162 ? 4.637 -1.125 2.801 1 90.12 162 SER B C 1
ATOM 2628 O O . SER B 1 162 ? 3.527 -1.573 3.096 1 90.12 162 SER B O 1
ATOM 2630 N N . SER B 1 163 ? 5.105 -1.271 1.592 1 91.62 163 SER B N 1
ATOM 2631 C CA . SER B 1 163 ? 4.387 -2.037 0.581 1 91.62 163 SER B CA 1
ATOM 2632 C C . SER B 1 163 ? 4.25 -3.5 0.988 1 91.62 163 SER B C 1
ATOM 2634 O O . SER B 1 163 ? 3.209 -4.121 0.76 1 91.62 163 SER B O 1
ATOM 2636 N N . LEU B 1 164 ? 5.254 -4.043 1.592 1 88.88 164 LEU B N 1
ATOM 2637 C CA . LEU B 1 164 ? 5.215 -5.434 2.029 1 88.88 164 LEU B CA 1
ATOM 2638 C C . LEU B 1 164 ? 4.281 -5.602 3.227 1 88.88 164 LEU B C 1
ATOM 2640 O O . LEU B 1 164 ? 3.635 -6.641 3.373 1 88.88 164 LEU B O 1
ATOM 2644 N N . ALA B 1 165 ? 4.262 -4.562 4.051 1 86.38 165 ALA B N 1
ATOM 2645 C CA . ALA B 1 165 ? 3.303 -4.594 5.152 1 86.38 165 ALA B CA 1
ATOM 2646 C C . ALA B 1 165 ? 1.873 -4.723 4.633 1 86.38 165 ALA B C 1
ATOM 2648 O O . ALA B 1 165 ? 1.056 -5.438 5.215 1 86.38 165 ALA B O 1
ATOM 2649 N N . ALA B 1 166 ? 1.58 -4.027 3.625 1 89.56 166 ALA B N 1
ATOM 2650 C CA . ALA B 1 166 ? 0.265 -4.125 2.996 1 89.56 166 ALA B CA 1
ATOM 2651 C C . ALA B 1 166 ? -0.007 -5.543 2.512 1 89.56 166 ALA B C 1
ATOM 2653 O O . ALA B 1 166 ? -1.081 -6.098 2.762 1 89.56 166 ALA B O 1
ATOM 2654 N N . VAL B 1 167 ? 0.922 -6.133 1.881 1 88.44 167 VAL B N 1
ATOM 2655 C CA . VAL B 1 167 ? 0.784 -7.477 1.335 1 88.44 167 VAL B CA 1
ATOM 2656 C C . VAL B 1 167 ? 0.586 -8.477 2.471 1 88.44 167 VAL B C 1
ATOM 2658 O O . VAL B 1 167 ? -0.247 -9.383 2.373 1 88.44 167 VAL B O 1
ATOM 2661 N N . ASN B 1 168 ? 1.375 -8.297 3.463 1 82.75 168 ASN B N 1
ATOM 2662 C CA . ASN B 1 168 ? 1.253 -9.18 4.621 1 82.75 168 ASN B CA 1
ATOM 2663 C C . ASN B 1 168 ? -0.15 -9.133 5.219 1 82.75 168 ASN B C 1
ATOM 2665 O O . ASN B 1 168 ? -0.689 -10.156 5.633 1 82.75 168 ASN B O 1
ATOM 2669 N N . HIS B 1 169 ? -0.67 -7.984 5.262 1 84.5 169 HIS B N 1
ATOM 2670 C CA . HIS B 1 169 ? -2.029 -7.84 5.77 1 84.5 169 HIS B CA 1
ATOM 2671 C C . HIS B 1 169 ? -3.029 -8.57 4.875 1 84.5 169 HIS B C 1
ATOM 2673 O O . HIS B 1 169 ? -3.957 -9.211 5.375 1 84.5 169 HIS B O 1
ATOM 2679 N N . LEU B 1 170 ? -2.889 -8.461 3.598 1 83.62 170 LEU B N 1
ATOM 2680 C CA . LEU B 1 170 ? -3.758 -9.164 2.658 1 83.62 170 LEU B CA 1
ATOM 2681 C C . LEU B 1 170 ? -3.717 -10.672 2.902 1 83.62 170 LEU B C 1
ATOM 2683 O O . LEU B 1 170 ? -4.758 -11.328 2.904 1 83.62 170 LEU B O 1
ATOM 2687 N N . VAL B 1 171 ? -2.562 -11.156 3.076 1 74.88 171 VAL B N 1
ATOM 2688 C CA . VAL B 1 171 ? -2.369 -12.586 3.303 1 74.88 171 VAL B CA 1
ATOM 2689 C C . VAL B 1 171 ? -3.094 -13.008 4.578 1 74.88 171 VAL B C 1
ATOM 2691 O O . VAL B 1 171 ? -3.77 -14.039 4.602 1 74.88 171 VAL B O 1
ATOM 2694 N N . ARG B 1 172 ? -2.951 -12.195 5.57 1 73.75 172 ARG B N 1
ATOM 2695 C CA . ARG B 1 172 ? -3.564 -12.5 6.859 1 73.75 172 ARG B CA 1
ATOM 2696 C C . ARG B 1 172 ? -5.086 -12.531 6.746 1 73.75 172 ARG B C 1
ATOM 2698 O O . ARG B 1 172 ? -5.734 -13.43 7.289 1 73.75 172 ARG B O 1
ATOM 2705 N N . VAL B 1 173 ? -5.625 -11.602 6.086 1 73.81 173 VAL B N 1
ATOM 2706 C CA . VAL B 1 173 ? -7.074 -11.484 5.973 1 73.81 173 VAL B CA 1
ATOM 2707 C C . VAL B 1 173 ? -7.629 -12.648 5.148 1 73.81 173 VAL B C 1
ATOM 2709 O O . VAL B 1 173 ? -8.688 -13.188 5.461 1 73.81 173 VAL B O 1
ATOM 2712 N N . LEU B 1 174 ? -7.023 -12.992 4.133 1 68.25 174 LEU B N 1
ATOM 2713 C CA . LEU B 1 174 ? -7.508 -14.047 3.254 1 68.25 174 LEU B CA 1
ATOM 2714 C C . LEU B 1 174 ? -7.387 -15.414 3.922 1 68.25 174 LEU B C 1
ATOM 2716 O O . LEU B 1 174 ? -8.211 -16.297 3.691 1 68.25 174 LEU B O 1
ATOM 2720 N N . THR B 1 175 ? -6.277 -15.531 4.641 1 63.03 175 THR B N 1
ATOM 2721 C CA . THR B 1 175 ? -6.094 -16.781 5.355 1 63.03 175 THR B CA 1
ATOM 2722 C C . THR B 1 175 ? -7.152 -16.953 6.441 1 63.03 175 THR B C 1
ATOM 2724 O O . THR B 1 175 ? -7.609 -18.062 6.707 1 63.03 175 THR B O 1
ATOM 2727 N N . MET B 1 176 ? -7.523 -15.812 7.066 1 57.5 176 MET B N 1
ATOM 2728 C CA . MET B 1 176 ? -8.562 -15.852 8.086 1 57.5 176 MET B CA 1
ATOM 2729 C C . MET B 1 176 ? -9.93 -16.125 7.465 1 57.5 176 MET B C 1
ATOM 2731 O O . MET B 1 176 ? -10.797 -16.719 8.102 1 57.5 176 MET B O 1
ATOM 2735 N N . GLY B 1 177 ? -10.258 -15.539 6.352 1 54.16 177 GLY B N 1
ATOM 2736 C CA . GLY B 1 177 ? -11.547 -15.734 5.719 1 54.16 177 GLY B CA 1
ATOM 2737 C C . GLY B 1 177 ? -11.695 -17.109 5.086 1 54.16 177 GLY B C 1
ATOM 2738 O O . GLY B 1 177 ? -12.812 -17.516 4.746 1 54.16 177 GLY B O 1
ATOM 2739 N N . VAL B 1 178 ? -10.648 -17.734 4.582 1 47.03 178 VAL B N 1
ATOM 2740 C CA . VAL B 1 178 ? -10.742 -19.031 3.922 1 47.03 178 VAL B CA 1
ATOM 2741 C C . VAL B 1 178 ? -10.773 -20.141 4.969 1 47.03 178 VAL B C 1
ATOM 2743 O O . VAL B 1 178 ? -11 -21.312 4.637 1 47.03 178 VAL B O 1
ATOM 2746 N N . GLU B 1 179 ? -10.523 -19.812 6.289 1 40.09 179 GLU B N 1
ATOM 2747 C CA . GLU B 1 179 ? -10.766 -20.906 7.219 1 40.09 179 GLU B CA 1
ATOM 2748 C C . GLU B 1 179 ? -12.25 -21.031 7.555 1 40.09 179 GLU B C 1
ATOM 2750 O O . GLU B 1 179 ? -12.977 -20.031 7.551 1 40.09 179 GLU B O 1
#